Protein AF-A0A2E8HLT8-F1 (afdb_monomer)

Structure (mmCIF, N/CA/C/O backbone):
data_AF-A0A2E8HLT8-F1
#
_entry.id   AF-A0A2E8HLT8-F1
#
loop_
_atom_site.group_PDB
_atom_site.id
_atom_site.type_symbol
_atom_site.label_atom_id
_atom_site.label_alt_id
_atom_site.label_comp_id
_atom_site.label_asym_id
_atom_site.label_entity_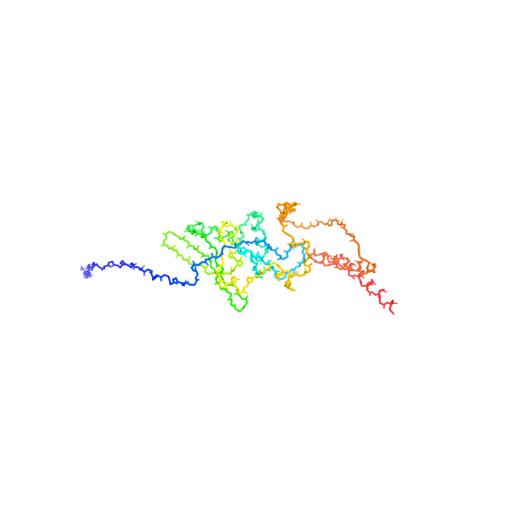id
_atom_site.label_seq_id
_atom_site.pdbx_PDB_ins_code
_atom_site.Cartn_x
_atom_site.Cartn_y
_atom_site.Cartn_z
_atom_site.occupancy
_atom_site.B_iso_or_equiv
_atom_site.auth_seq_id
_atom_site.auth_comp_id
_atom_site.auth_asym_id
_atom_site.auth_atom_id
_atom_site.pdbx_PDB_model_num
ATOM 1 N N . MET A 1 1 ? -67.965 40.959 24.671 1.00 41.41 1 MET A N 1
ATOM 2 C CA . MET A 1 1 ? -68.185 40.122 23.469 1.00 41.41 1 MET A CA 1
ATOM 3 C C . MET A 1 1 ? -67.048 39.118 23.388 1.00 41.41 1 MET A C 1
ATOM 5 O O . MET A 1 1 ? -65.906 39.533 23.521 1.00 41.41 1 MET A O 1
ATOM 9 N N . PHE A 1 2 ? -67.348 37.825 23.256 1.00 33.03 2 PHE A N 1
ATOM 10 C CA . PHE A 1 2 ? -66.341 36.757 23.228 1.00 33.03 2 PHE A CA 1
ATOM 11 C C . PHE A 1 2 ? -65.942 36.425 21.782 1.00 33.03 2 PHE A C 1
ATOM 13 O O . PHE A 1 2 ? -66.812 36.165 20.954 1.00 33.03 2 PHE A O 1
ATOM 20 N N . GLY A 1 3 ? -64.636 36.412 21.494 1.00 36.91 3 GLY A N 1
ATOM 21 C CA . GLY A 1 3 ? -64.073 35.913 20.235 1.00 36.91 3 GLY A CA 1
ATOM 22 C C . GLY A 1 3 ? -63.802 34.409 20.322 1.00 36.91 3 GLY A C 1
ATOM 23 O O . GLY A 1 3 ? -63.122 33.952 21.239 1.00 36.91 3 GLY A O 1
ATOM 24 N N . ASN A 1 4 ? -64.373 33.638 19.400 1.00 36.94 4 ASN A N 1
ATOM 25 C CA . ASN A 1 4 ? -64.514 32.187 19.520 1.00 36.94 4 ASN A CA 1
ATOM 26 C C . ASN A 1 4 ? -63.249 31.421 19.065 1.00 36.94 4 ASN A C 1
ATOM 28 O O . ASN A 1 4 ? -62.773 31.638 17.952 1.00 36.94 4 ASN A O 1
ATOM 32 N N . LYS A 1 5 ? -62.739 30.480 19.877 1.00 46.81 5 LYS A N 1
ATOM 33 C CA . LYS A 1 5 ? -61.743 29.471 19.453 1.00 46.81 5 LYS A CA 1
ATOM 34 C C . LYS A 1 5 ? -62.454 28.143 19.152 1.00 46.81 5 LYS A C 1
ATOM 36 O O . LYS A 1 5 ? -63.081 27.607 20.065 1.00 46.81 5 LYS A O 1
ATOM 41 N N . PRO A 1 6 ? -62.305 27.540 17.961 1.00 47.41 6 PRO A N 1
ATOM 42 C CA . PRO A 1 6 ? -62.675 26.146 17.747 1.00 47.41 6 PRO A CA 1
ATOM 43 C C . PRO A 1 6 ? -61.539 25.198 18.174 1.00 47.41 6 PRO A C 1
ATOM 45 O O . PRO A 1 6 ? -60.360 25.471 17.960 1.00 47.41 6 PRO A O 1
ATOM 48 N N . ALA A 1 7 ? -61.910 24.068 18.775 1.00 43.25 7 ALA A N 1
ATOM 49 C CA . ALA A 1 7 ? -61.006 22.993 19.192 1.00 43.25 7 ALA A CA 1
ATOM 50 C C . ALA A 1 7 ? -61.034 21.798 18.215 1.00 43.25 7 ALA A C 1
ATOM 52 O O . ALA A 1 7 ? -61.894 21.760 17.333 1.00 43.25 7 ALA A O 1
ATOM 53 N N . ARG A 1 8 ? -60.170 20.795 18.487 1.00 36.22 8 ARG A N 1
ATOM 54 C CA . ARG A 1 8 ? -59.993 19.432 17.898 1.00 36.22 8 ARG A CA 1
ATOM 55 C C . ARG A 1 8 ? -58.600 19.280 17.257 1.00 36.22 8 ARG A C 1
ATOM 57 O O . ARG A 1 8 ? -58.136 20.208 16.618 1.00 36.22 8 ARG A O 1
ATOM 64 N N . LYS A 1 9 ? -57.896 18.147 17.371 1.00 36.03 9 LYS A N 1
ATOM 65 C CA . LYS A 1 9 ? -58.169 16.848 18.033 1.00 36.03 9 LYS A CA 1
ATOM 66 C C . LYS A 1 9 ? -56.820 16.211 18.408 1.00 36.03 9 LYS A C 1
ATOM 68 O O . LYS A 1 9 ? -55.852 16.393 17.680 1.00 36.03 9 LYS A O 1
ATOM 73 N N . THR A 1 10 ? -56.768 15.422 19.478 1.00 40.16 10 THR A N 1
ATOM 74 C CA . THR A 1 10 ? -55.647 14.503 19.727 1.00 40.16 10 THR A CA 1
ATOM 75 C C . THR A 1 10 ? -55.678 13.339 18.734 1.00 40.16 10 THR A C 1
ATOM 77 O O . THR A 1 10 ? -56.746 12.806 18.431 1.00 40.16 10 THR A O 1
ATOM 80 N N . ALA A 1 11 ? -54.503 12.923 18.260 1.00 36.06 11 ALA A N 1
ATOM 81 C CA . ALA A 1 11 ? -54.295 11.667 17.550 1.00 36.06 11 ALA A CA 1
ATOM 82 C C . ALA A 1 11 ? -52.973 11.045 18.024 1.00 36.06 11 ALA A C 1
ATOM 84 O O . ALA A 1 11 ? -51.942 11.711 18.062 1.00 36.06 11 ALA A O 1
ATOM 85 N N . VAL A 1 12 ? -53.045 9.780 18.427 1.00 37.50 12 VAL A N 1
ATOM 86 C CA . VAL A 1 12 ? -51.913 8.912 18.784 1.00 37.50 12 VAL A CA 1
ATOM 87 C C . VAL A 1 12 ? -51.696 7.934 17.621 1.00 37.50 12 VAL A C 1
ATOM 89 O O . VAL A 1 12 ? -52.612 7.738 16.822 1.00 37.50 12 VAL A O 1
ATOM 92 N N . CYS A 1 13 ? -50.539 7.263 17.603 1.00 27.50 13 CYS A N 1
ATOM 93 C CA . CYS A 1 13 ? -50.098 6.228 16.655 1.00 27.50 13 CYS A CA 1
ATOM 94 C C . CYS A 1 13 ? -49.338 6.791 15.430 1.00 27.50 13 CYS A C 1
ATOM 96 O O . CYS A 1 13 ? -49.729 7.810 14.875 1.00 27.50 13 CYS A O 1
ATOM 98 N N . GLY A 1 14 ? -48.233 6.190 14.977 1.00 28.42 14 GLY A N 1
ATOM 99 C CA . GLY A 1 14 ? -47.588 4.955 15.442 1.00 28.42 14 GLY A CA 1
ATOM 100 C C . GLY A 1 14 ? -46.088 4.939 15.152 1.00 28.42 14 GLY A C 1
ATOM 101 O O . GLY A 1 14 ? -45.592 5.727 14.350 1.00 28.42 14 GLY A O 1
ATOM 102 N N . GLY A 1 15 ? -45.357 4.060 15.838 1.00 33.50 15 GLY A N 1
ATOM 103 C CA . GLY A 1 15 ? -43.913 3.941 15.659 1.00 33.50 15 GLY A CA 1
ATOM 104 C C . GLY A 1 15 ? -43.549 3.314 14.314 1.00 33.50 15 GLY A C 1
ATOM 105 O O . GLY A 1 15 ? -44.122 2.296 13.931 1.00 33.50 15 GLY A O 1
ATOM 106 N N . LEU A 1 16 ? -42.542 3.877 13.646 1.00 35.66 16 LEU A N 1
ATOM 107 C CA . LEU A 1 16 ? -41.828 3.205 12.565 1.00 35.66 16 LEU A CA 1
ATOM 108 C C . LEU A 1 16 ? -40.503 2.666 13.110 1.00 35.66 16 LEU A C 1
ATOM 110 O O . LEU A 1 16 ? -39.449 3.292 13.016 1.00 35.66 16 LEU A O 1
ATOM 114 N N . THR A 1 17 ? -40.562 1.469 13.691 1.00 38.41 17 THR A N 1
ATOM 115 C CA . THR A 1 17 ? -39.381 0.632 13.916 1.00 38.41 17 THR A CA 1
ATOM 116 C C . THR A 1 17 ? -38.873 0.125 12.570 1.00 38.41 17 THR A C 1
ATOM 118 O O . THR A 1 17 ? -39.087 -1.027 12.189 1.00 38.41 17 THR A O 1
ATOM 121 N N . ALA A 1 18 ? -38.171 0.993 11.841 1.00 38.66 18 ALA A N 1
ATOM 122 C CA . ALA A 1 18 ? -37.413 0.618 10.660 1.00 38.66 18 ALA A CA 1
ATOM 123 C C . ALA A 1 18 ? -36.200 -0.231 11.077 1.00 38.66 18 ALA A C 1
ATOM 125 O O . ALA A 1 18 ? -35.057 0.216 11.054 1.00 38.66 18 ALA A O 1
ATOM 126 N N . LYS A 1 19 ? -36.453 -1.497 11.440 1.00 38.50 19 LYS A N 1
ATOM 127 C CA . LYS A 1 19 ? -35.448 -2.558 11.357 1.00 38.50 19 LYS A CA 1
ATOM 128 C C . LYS A 1 19 ? -35.111 -2.738 9.881 1.00 38.50 19 LYS A C 1
ATOM 130 O O . LYS A 1 19 ? -35.643 -3.631 9.222 1.00 38.50 19 LYS A O 1
ATOM 135 N N . GLY A 1 20 ? -34.231 -1.875 9.377 1.00 31.19 20 GLY A N 1
ATOM 136 C CA . GLY A 1 20 ? -33.495 -2.104 8.148 1.00 31.19 20 GLY A CA 1
ATOM 137 C C . GLY A 1 20 ? -32.684 -3.374 8.338 1.00 31.19 20 GLY A C 1
ATOM 138 O O . GLY A 1 20 ? -31.574 -3.344 8.854 1.00 31.19 20 GLY A O 1
ATOM 139 N N . ARG A 1 21 ? -33.272 -4.520 7.991 1.00 35.62 21 ARG A N 1
ATOM 140 C CA . ARG A 1 21 ? -32.534 -5.771 7.869 1.00 35.62 21 ARG A CA 1
ATOM 141 C C . ARG A 1 21 ? -31.613 -5.566 6.674 1.00 35.62 21 ARG A C 1
ATOM 143 O O . ARG A 1 21 ? -32.089 -5.687 5.546 1.00 35.62 21 ARG A O 1
ATOM 150 N N . LEU A 1 22 ? -30.350 -5.202 6.929 1.00 42.50 22 LEU A N 1
ATOM 151 C CA . LEU A 1 22 ? -29.341 -5.088 5.879 1.00 42.50 22 LEU A CA 1
ATOM 152 C C . LEU A 1 22 ? -29.418 -6.352 5.020 1.00 42.50 22 LEU A C 1
ATOM 154 O O . LEU A 1 22 ? -29.466 -7.474 5.540 1.00 42.50 22 LEU A O 1
ATOM 158 N N . ALA A 1 23 ? -29.496 -6.161 3.704 1.00 35.28 23 ALA A N 1
ATOM 159 C CA . ALA A 1 23 ? -29.401 -7.278 2.784 1.00 35.28 23 ALA A CA 1
ATOM 160 C C . ALA A 1 23 ? -28.049 -7.966 3.032 1.00 35.28 23 ALA A C 1
ATOM 162 O O . ALA A 1 23 ? -27.047 -7.264 3.185 1.00 35.28 23 ALA A O 1
ATOM 163 N N . PRO A 1 24 ? -27.989 -9.308 3.102 1.00 35.38 24 PRO A N 1
ATOM 164 C CA . PRO A 1 24 ? -26.721 -9.986 3.306 1.00 35.38 24 PRO A CA 1
ATOM 165 C C . PRO A 1 24 ? -25.786 -9.607 2.160 1.00 35.38 24 PRO A C 1
ATOM 167 O O . PRO A 1 24 ? -26.110 -9.851 0.993 1.00 35.38 24 PRO A O 1
ATOM 170 N N . VAL A 1 25 ? -24.644 -9.001 2.499 1.00 46.91 25 VAL A N 1
ATOM 171 C CA . VAL A 1 25 ? -23.593 -8.679 1.532 1.00 46.91 25 VAL A CA 1
ATOM 172 C C . VAL A 1 25 ? -23.287 -9.960 0.765 1.00 46.91 25 VAL A C 1
ATOM 174 O O . VAL A 1 25 ? -22.969 -10.992 1.365 1.00 46.91 25 VAL A O 1
ATOM 177 N N . LYS A 1 26 ? -23.467 -9.925 -0.561 1.00 33.44 26 LYS A N 1
ATOM 178 C CA . LYS A 1 26 ? -23.263 -11.098 -1.413 1.00 33.44 26 LYS A CA 1
ATOM 179 C C . LYS A 1 26 ? -21.793 -11.491 -1.341 1.00 33.44 26 LYS A C 1
ATOM 181 O O . LYS A 1 26 ? -20.972 -10.925 -2.054 1.00 33.44 26 LYS A O 1
ATOM 186 N N . LYS A 1 27 ? -21.477 -12.487 -0.509 1.00 40.00 27 LYS A N 1
ATOM 187 C CA . LYS A 1 27 ? -20.173 -13.150 -0.522 1.00 40.00 27 LYS A CA 1
ATOM 188 C C . LYS A 1 27 ? -19.929 -13.686 -1.931 1.00 40.00 27 LYS A C 1
ATOM 190 O O . LYS A 1 27 ? -20.572 -14.651 -2.348 1.00 40.00 27 LYS A O 1
ATOM 195 N N . SER A 1 28 ? -19.018 -13.048 -2.661 1.00 41.06 28 SER A N 1
ATOM 196 C CA . SER A 1 28 ? -18.431 -13.654 -3.849 1.00 41.06 28 SER A CA 1
ATOM 197 C C . SER A 1 28 ? -17.666 -14.889 -3.385 1.00 41.06 28 SER A C 1
ATOM 199 O O . SER A 1 28 ? -16.704 -14.766 -2.632 1.00 41.06 28 SER A O 1
ATOM 201 N N . LYS A 1 29 ? -18.096 -16.079 -3.819 1.00 45.25 29 LYS A N 1
ATOM 202 C CA . LYS A 1 29 ? -17.439 -17.355 -3.478 1.00 45.25 29 LYS A CA 1
ATOM 203 C C . LYS A 1 29 ? -16.004 -17.486 -4.011 1.00 45.25 29 LYS A C 1
ATOM 205 O O . LYS A 1 29 ? -15.341 -18.469 -3.718 1.00 45.25 29 LYS A O 1
ATOM 210 N N . LYS A 1 30 ? -15.537 -16.531 -4.818 1.00 49.03 30 LYS A N 1
ATOM 211 C CA . LYS A 1 30 ? -14.186 -16.539 -5.386 1.00 49.03 30 LYS A CA 1
ATOM 212 C C . LYS A 1 30 ? -13.095 -16.323 -4.332 1.00 49.03 30 LYS A C 1
ATOM 214 O O . LYS A 1 30 ? -12.083 -17.008 -4.346 1.00 49.03 30 LYS A O 1
ATOM 219 N N . ASN A 1 31 ? -13.350 -15.473 -3.338 1.00 54.44 31 ASN A N 1
ATOM 220 C CA . ASN A 1 31 ? -12.335 -15.044 -2.370 1.00 54.44 31 ASN A CA 1
ATOM 221 C C . ASN A 1 31 ? -12.288 -15.949 -1.116 1.00 54.44 31 ASN A C 1
ATOM 223 O O . ASN A 1 31 ? -12.043 -15.461 -0.015 1.00 54.44 31 ASN A O 1
ATOM 227 N N . GLU A 1 32 ? -12.585 -17.250 -1.238 1.00 64.19 32 GLU A N 1
ATOM 228 C CA . GLU A 1 32 ? -12.629 -18.172 -0.083 1.00 64.19 32 GLU A CA 1
ATOM 229 C C . GLU A 1 32 ? -11.232 -18.515 0.480 1.00 64.19 32 GLU A C 1
ATOM 231 O O . GLU A 1 32 ? -11.141 -18.975 1.615 1.00 64.19 32 GLU A O 1
ATOM 236 N N . HIS A 1 33 ? -10.155 -18.232 -0.264 1.00 84.81 33 HIS A N 1
ATOM 237 C CA . HIS A 1 33 ? -8.762 -18.418 0.162 1.00 84.81 33 HIS A CA 1
ATOM 238 C C . HIS A 1 33 ? -7.946 -17.172 -0.198 1.00 84.81 33 HIS A C 1
ATOM 240 O O . HIS A 1 33 ? -7.462 -17.053 -1.315 1.00 84.81 33 HIS A O 1
ATOM 246 N N . LEU A 1 34 ? -7.833 -16.211 0.717 1.00 94.31 34 LEU A N 1
ATOM 247 C CA . LEU A 1 34 ? -6.977 -15.040 0.520 1.00 94.31 34 LEU A CA 1
ATOM 248 C C . LEU A 1 34 ? -5.517 -15.390 0.840 1.00 94.31 34 LEU A C 1
ATOM 250 O O . LEU A 1 34 ? -5.249 -16.003 1.871 1.00 94.31 34 LEU A O 1
ATOM 254 N N . ILE A 1 35 ? -4.591 -14.987 -0.030 1.00 95.88 35 ILE A N 1
ATOM 255 C CA . ILE A 1 35 ? -3.151 -15.232 0.116 1.00 95.88 35 ILE A CA 1
ATOM 256 C C . ILE A 1 35 ? -2.548 -14.069 0.915 1.00 95.88 35 ILE A C 1
ATOM 258 O O . ILE A 1 35 ? -2.715 -12.922 0.487 1.00 95.88 35 ILE A O 1
ATOM 262 N N . PRO A 1 36 ? -1.875 -14.304 2.056 1.00 96.69 36 PRO A N 1
ATOM 263 C CA . PRO A 1 36 ? -1.154 -13.252 2.764 1.00 96.69 36 PRO A CA 1
ATOM 264 C C . PRO A 1 36 ? -0.006 -12.722 1.901 1.00 96.69 36 PRO A C 1
ATOM 266 O O . PRO A 1 36 ? 0.734 -13.499 1.293 1.00 96.69 36 PRO A O 1
ATOM 269 N N . VAL A 1 37 ? 0.146 -11.399 1.846 1.00 97.12 37 VAL A N 1
ATOM 270 C CA . VAL A 1 37 ? 1.249 -10.745 1.133 1.00 97.12 37 VAL A CA 1
ATOM 271 C C . VAL A 1 37 ? 1.890 -9.666 2.001 1.00 97.12 37 VAL A C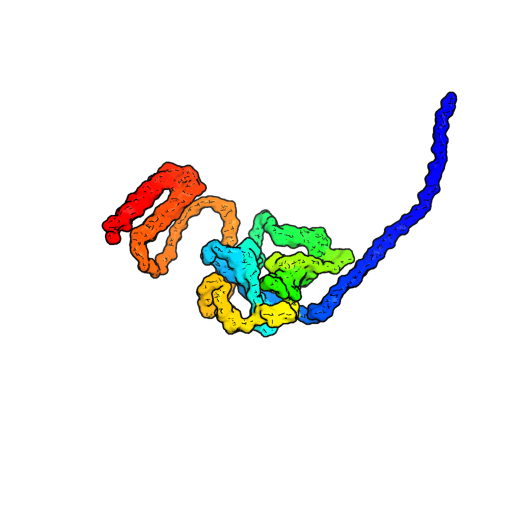 1
ATOM 273 O O . VAL A 1 37 ? 1.245 -9.054 2.850 1.00 97.12 37 VAL A O 1
ATOM 276 N N . GLN A 1 38 ? 3.172 -9.406 1.770 1.00 96.75 38 GLN A N 1
ATOM 277 C CA . GLN A 1 38 ? 3.948 -8.391 2.484 1.00 96.75 38 GLN A CA 1
ATOM 278 C C . GLN A 1 38 ? 4.666 -7.454 1.512 1.00 96.75 38 GLN A C 1
ATOM 280 O O . GLN A 1 38 ? 5.084 -7.871 0.432 1.00 96.75 38 GLN A O 1
ATOM 285 N N . ILE A 1 39 ? 4.855 -6.193 1.914 1.00 96.19 39 ILE A N 1
ATOM 286 C CA . ILE A 1 39 ? 5.637 -5.206 1.156 1.00 96.19 39 ILE A CA 1
ATOM 287 C C . ILE A 1 39 ? 7.122 -5.554 1.294 1.00 96.19 39 ILE A C 1
ATOM 289 O O . ILE A 1 39 ? 7.795 -5.113 2.233 1.00 96.19 39 ILE A O 1
ATOM 293 N N . TRP A 1 40 ? 7.620 -6.355 0.352 1.00 94.31 40 TRP A N 1
ATOM 294 C CA . TRP A 1 40 ? 9.004 -6.812 0.304 1.00 94.31 40 TRP A CA 1
ATOM 295 C C . TRP A 1 40 ? 9.935 -5.625 0.065 1.00 94.31 40 TRP A C 1
ATOM 297 O O . TRP A 1 40 ? 10.746 -5.289 0.932 1.00 94.31 40 TRP A O 1
ATOM 307 N N . ARG A 1 41 ? 9.744 -4.915 -1.053 1.00 89.69 41 ARG A N 1
ATOM 308 C CA . ARG A 1 41 ? 10.528 -3.729 -1.426 1.00 89.69 41 ARG A CA 1
ATOM 309 C C . ARG A 1 41 ? 9.688 -2.638 -2.066 1.00 89.69 41 ARG A C 1
ATOM 311 O O . ARG A 1 41 ? 8.547 -2.860 -2.457 1.00 89.69 41 ARG A O 1
ATOM 318 N N . ILE A 1 42 ? 10.274 -1.451 -2.105 1.00 89.44 42 ILE A N 1
ATOM 319 C CA . ILE A 1 42 ? 9.744 -0.249 -2.733 1.00 89.44 42 ILE A CA 1
ATOM 320 C C . ILE A 1 42 ? 10.925 0.351 -3.499 1.00 89.44 42 ILE A C 1
ATOM 322 O O . ILE A 1 42 ? 11.975 0.570 -2.899 1.00 89.44 42 ILE A O 1
ATOM 326 N N . TYR A 1 43 ? 10.751 0.559 -4.797 1.00 84.00 43 TYR A N 1
ATOM 327 C CA . TYR A 1 43 ? 11.688 1.228 -5.697 1.00 84.00 43 TYR A CA 1
ATOM 328 C C . TYR A 1 43 ? 11.004 2.481 -6.277 1.00 84.00 43 TYR A C 1
ATOM 330 O O . TYR A 1 43 ? 9.775 2.494 -6.316 1.00 84.00 43 TYR A O 1
ATOM 338 N N . PRO A 1 44 ? 11.725 3.509 -6.749 1.00 68.81 44 PRO A N 1
ATOM 339 C CA . PRO A 1 44 ? 13.164 3.697 -6.595 1.00 68.81 44 PRO A CA 1
ATOM 340 C C . PRO A 1 44 ? 13.563 3.893 -5.128 1.00 68.81 44 PRO A C 1
ATOM 342 O O . PRO A 1 44 ? 12.725 4.160 -4.262 1.00 68.81 44 PRO A O 1
ATOM 345 N N . TYR A 1 45 ? 14.863 3.819 -4.860 1.00 57.31 45 TYR A N 1
ATOM 346 C CA . TYR A 1 45 ? 15.412 4.494 -3.689 1.00 57.31 45 TYR A CA 1
ATOM 347 C C . TYR A 1 45 ? 15.217 6.013 -3.872 1.00 57.31 45 TYR A C 1
ATOM 349 O O . TYR A 1 45 ? 15.419 6.511 -4.982 1.00 57.31 45 TYR A O 1
ATOM 357 N N . PRO A 1 46 ? 14.820 6.770 -2.830 1.00 53.81 46 PRO A N 1
ATOM 358 C CA . PRO A 1 46 ? 14.403 8.179 -2.942 1.00 53.81 46 PRO A CA 1
ATOM 359 C C . PRO A 1 46 ? 15.527 9.172 -3.315 1.00 53.81 46 PRO A C 1
ATOM 361 O O . PRO A 1 46 ? 15.341 10.381 -3.213 1.00 53.81 46 PRO A O 1
ATOM 364 N N . GLU A 1 47 ? 16.682 8.665 -3.737 1.00 50.94 47 GLU A N 1
ATOM 365 C CA . GLU A 1 47 ? 17.920 9.392 -4.023 1.00 50.94 47 GLU A CA 1
ATOM 366 C C . GLU A 1 47 ? 18.132 9.620 -5.538 1.00 50.94 47 GLU A C 1
ATOM 368 O O . GLU A 1 47 ? 18.972 10.426 -5.929 1.00 50.94 47 GLU A O 1
ATOM 373 N N . VAL A 1 48 ? 17.355 8.956 -6.412 1.00 45.94 48 VAL A N 1
ATOM 374 C CA . VAL A 1 48 ? 17.604 8.914 -7.869 1.00 45.94 48 VAL A CA 1
ATOM 375 C C . VAL A 1 48 ? 16.602 9.754 -8.678 1.00 45.94 48 VAL A C 1
ATOM 377 O O . VAL A 1 48 ? 15.713 9.205 -9.334 1.00 45.94 48 VAL A O 1
ATOM 380 N N . ALA A 1 49 ? 16.818 11.078 -8.690 1.00 51.19 49 ALA A N 1
ATOM 381 C CA . ALA A 1 49 ? 16.150 12.066 -9.563 1.00 51.19 49 ALA A CA 1
ATOM 382 C C . ALA A 1 49 ? 14.601 12.164 -9.388 1.00 51.19 49 ALA A C 1
ATOM 384 O O . ALA A 1 49 ? 14.007 11.373 -8.653 1.00 51.19 49 ALA A O 1
ATOM 385 N N . PRO A 1 50 ? 13.891 13.149 -9.990 1.00 51.22 50 PRO A N 1
ATOM 386 C CA . PRO A 1 50 ? 12.432 13.216 -9.866 1.00 51.22 50 PRO A CA 1
ATOM 387 C C . PRO A 1 50 ? 11.769 12.136 -10.734 1.00 51.22 50 PRO A C 1
ATOM 389 O O . PRO A 1 50 ? 11.539 12.334 -11.926 1.00 51.22 50 PRO A O 1
ATOM 392 N N . GLN A 1 51 ? 11.467 10.984 -10.134 1.00 61.78 51 GLN A N 1
ATOM 393 C CA . GLN A 1 51 ? 10.763 9.892 -10.811 1.00 61.78 51 GLN A CA 1
ATOM 394 C C . GLN A 1 51 ? 9.249 10.119 -10.837 1.00 61.78 51 GLN A C 1
ATOM 396 O O . GLN A 1 51 ? 8.668 10.628 -9.883 1.00 61.78 51 GLN A O 1
ATOM 401 N N . GLU A 1 52 ? 8.590 9.699 -11.918 1.00 68.81 52 GLU A N 1
ATOM 402 C CA . GLU A 1 52 ? 7.134 9.842 -12.058 1.00 68.81 52 GLU A CA 1
ATOM 403 C C . GLU A 1 52 ? 6.358 8.861 -11.155 1.00 68.81 52 GLU A C 1
ATOM 405 O O . GLU A 1 52 ? 5.290 9.197 -10.637 1.00 68.81 52 GLU A O 1
ATOM 410 N N . ASN A 1 53 ? 6.903 7.658 -10.939 1.00 81.56 53 ASN A N 1
ATOM 411 C CA . ASN A 1 53 ? 6.252 6.553 -10.232 1.00 81.56 53 ASN A CA 1
ATOM 412 C C . ASN A 1 53 ? 7.243 5.770 -9.353 1.00 81.56 53 ASN A C 1
ATOM 414 O O . ASN A 1 53 ? 8.440 5.732 -9.626 1.00 81.56 53 ASN A O 1
ATOM 418 N N . PHE A 1 54 ? 6.714 5.089 -8.338 1.00 87.56 54 PHE A N 1
ATOM 419 C CA . PHE A 1 54 ? 7.386 4.046 -7.566 1.00 87.56 54 PHE A CA 1
ATOM 420 C C . PHE A 1 54 ? 6.870 2.664 -7.981 1.00 87.56 54 PHE A C 1
ATOM 422 O O . PHE A 1 54 ? 5.693 2.496 -8.294 1.00 87.56 54 PHE A O 1
ATOM 429 N N . LEU A 1 55 ? 7.721 1.647 -7.884 1.00 90.56 55 LEU A N 1
ATOM 430 C CA . LEU A 1 55 ? 7.356 0.240 -7.965 1.00 90.56 55 LEU A CA 1
ATOM 431 C C . LEU A 1 55 ? 7.367 -0.400 -6.572 1.00 90.56 55 LEU A C 1
ATOM 433 O O . LEU A 1 55 ? 8.420 -0.585 -5.959 1.00 90.56 55 LEU A O 1
ATOM 437 N N . VAL A 1 56 ? 6.197 -0.800 -6.084 1.00 93.69 56 VAL A N 1
ATOM 438 C CA . VAL A 1 56 ? 6.066 -1.602 -4.864 1.00 93.69 56 VAL A CA 1
ATOM 439 C C . VAL A 1 56 ? 6.075 -3.079 -5.223 1.00 93.69 56 VAL A C 1
ATOM 441 O O . VAL A 1 56 ? 5.357 -3.521 -6.115 1.00 93.69 56 VAL A O 1
ATOM 444 N N . VAL A 1 57 ? 6.870 -3.859 -4.499 1.00 94.81 57 VAL A N 1
ATOM 445 C CA . VAL A 1 57 ? 6.992 -5.302 -4.687 1.00 94.81 57 VAL A CA 1
ATOM 446 C C . VAL A 1 57 ? 6.314 -6.010 -3.528 1.00 94.81 57 VAL A C 1
ATOM 448 O O . VAL A 1 57 ? 6.790 -5.965 -2.389 1.00 94.81 57 VAL A O 1
ATOM 451 N N . LEU A 1 58 ? 5.205 -6.683 -3.819 1.00 96.44 58 LEU A N 1
ATOM 452 C CA . LEU A 1 58 ? 4.503 -7.526 -2.860 1.00 96.44 58 LEU A CA 1
ATOM 453 C C . LEU A 1 58 ? 5.003 -8.965 -2.981 1.00 96.44 58 LEU A C 1
ATOM 455 O O . LEU A 1 58 ? 5.034 -9.507 -4.079 1.00 96.44 58 LEU A O 1
ATOM 459 N N . LYS A 1 59 ? 5.374 -9.590 -1.862 1.00 95.88 59 LYS A N 1
ATOM 460 C CA . LYS A 1 59 ? 5.745 -11.011 -1.801 1.00 95.88 59 LYS A CA 1
ATOM 461 C C . LYS A 1 59 ? 4.629 -11.816 -1.138 1.00 95.88 59 LYS A C 1
ATOM 463 O O . LYS A 1 59 ? 4.216 -11.456 -0.035 1.00 95.88 59 LYS A O 1
ATOM 468 N N . GLY A 1 60 ? 4.180 -12.892 -1.780 1.00 94.19 60 GLY A N 1
ATOM 469 C CA . GLY A 1 60 ? 3.261 -13.882 -1.213 1.00 94.19 60 GLY A CA 1
ATOM 470 C C . GLY A 1 60 ? 3.959 -14.978 -0.404 1.00 94.19 60 GLY A C 1
ATOM 471 O O . GLY A 1 60 ? 5.170 -15.181 -0.507 1.00 94.19 60 GLY A O 1
ATOM 472 N N . GLU A 1 61 ? 3.182 -15.708 0.400 1.00 89.25 61 GLU A N 1
ATOM 473 C CA . GLU A 1 61 ? 3.650 -16.921 1.099 1.00 89.25 61 GLU A CA 1
ATOM 474 C C . G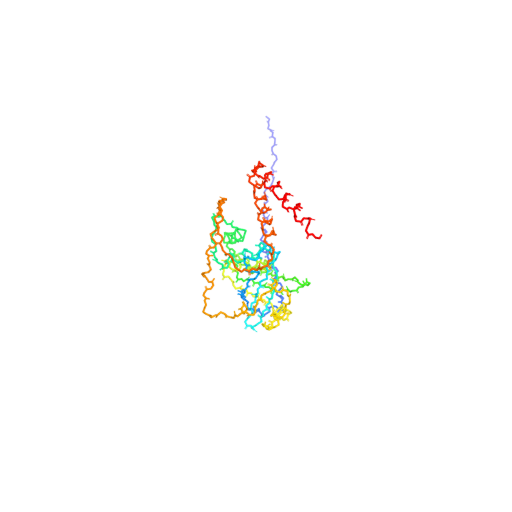LU A 1 61 ? 4.017 -18.072 0.143 1.00 89.25 61 GLU A C 1
ATOM 476 O O . GLU A 1 61 ? 4.731 -18.991 0.535 1.00 89.25 61 GLU A O 1
ATOM 481 N N . ASP A 1 62 ? 3.570 -18.018 -1.114 1.00 83.75 62 ASP A N 1
ATOM 482 C CA . ASP A 1 62 ? 3.906 -18.961 -2.186 1.00 83.75 62 ASP A CA 1
ATOM 483 C C . ASP A 1 62 ? 5.224 -18.624 -2.913 1.00 83.75 62 ASP A C 1
ATOM 485 O O . ASP A 1 62 ? 5.478 -19.146 -3.994 1.00 83.75 62 ASP A O 1
ATOM 489 N N . GLU A 1 63 ? 6.063 -17.762 -2.320 1.00 87.25 63 GLU A N 1
ATOM 490 C CA . GLU A 1 63 ? 7.333 -17.251 -2.872 1.00 87.25 63 GLU A CA 1
ATOM 491 C C . GLU A 1 63 ? 7.200 -16.487 -4.205 1.00 87.25 63 GLU A C 1
ATOM 493 O O . GLU A 1 63 ? 8.204 -16.182 -4.849 1.00 87.25 63 GLU A O 1
ATOM 498 N N . LYS A 1 64 ? 5.978 -16.095 -4.586 1.00 92.94 64 LYS A N 1
ATOM 499 C CA . LYS A 1 64 ? 5.731 -15.234 -5.745 1.00 92.94 64 LYS A CA 1
ATOM 500 C C . LYS A 1 64 ? 5.818 -13.756 -5.410 1.00 92.94 64 LYS A C 1
ATOM 502 O O . LYS A 1 64 ? 5.517 -13.318 -4.297 1.00 92.94 64 LYS A O 1
ATOM 507 N N . PHE A 1 65 ? 6.168 -12.981 -6.429 1.00 95.31 65 PHE A N 1
ATOM 508 C CA . PHE A 1 65 ? 6.315 -11.537 -6.376 1.00 95.31 65 PHE A CA 1
ATOM 509 C C . PHE A 1 65 ? 5.315 -10.873 -7.320 1.00 95.31 65 PHE A C 1
ATOM 511 O O . PHE A 1 65 ? 5.165 -11.288 -8.468 1.00 95.31 65 PHE A O 1
ATOM 518 N N . VAL A 1 66 ? 4.633 -9.837 -6.837 1.00 95.44 66 VAL A N 1
ATOM 519 C CA . VAL A 1 66 ? 3.683 -9.033 -7.610 1.00 95.44 66 VAL A CA 1
ATOM 520 C C . VAL A 1 66 ? 4.185 -7.587 -7.655 1.00 95.44 66 VAL A C 1
ATOM 522 O O . VAL A 1 66 ? 4.207 -6.925 -6.609 1.00 95.44 66 VAL A O 1
ATOM 525 N N . PRO A 1 67 ? 4.610 -7.092 -8.831 1.00 93.50 67 PRO A N 1
ATOM 526 C CA . PRO A 1 67 ? 4.935 -5.686 -9.032 1.00 93.50 67 PRO A CA 1
ATOM 527 C C . PRO A 1 67 ? 3.657 -4.833 -9.072 1.00 93.50 67 PRO A C 1
ATOM 529 O O . PRO A 1 67 ? 2.701 -5.160 -9.772 1.00 93.50 67 PRO A O 1
ATOM 532 N N . VAL A 1 68 ? 3.646 -3.721 -8.336 1.00 93.69 68 VAL A N 1
ATOM 533 C CA . VAL A 1 68 ? 2.551 -2.741 -8.301 1.00 93.69 68 VAL A CA 1
ATOM 534 C C . VAL A 1 68 ? 3.141 -1.343 -8.470 1.00 93.69 68 VAL A C 1
ATOM 536 O O . VAL A 1 68 ? 3.780 -0.823 -7.556 1.00 93.69 68 VAL A O 1
ATOM 539 N N . SER A 1 69 ? 2.928 -0.724 -9.633 1.00 92.06 69 SER A N 1
ATOM 540 C CA . SER A 1 69 ? 3.320 0.671 -9.864 1.00 92.06 69 SER A CA 1
ATOM 541 C C . SER A 1 69 ? 2.346 1.630 -9.167 1.00 92.06 69 SER A C 1
ATOM 543 O O . SER A 1 69 ? 1.130 1.426 -9.210 1.00 92.06 69 SER A O 1
ATOM 545 N N . ILE A 1 70 ? 2.872 2.656 -8.498 1.00 93.38 70 ILE A N 1
ATOM 546 C CA . ILE A 1 70 ? 2.120 3.698 -7.786 1.00 93.38 70 ILE A CA 1
ATOM 547 C C . ILE A 1 70 ? 2.744 5.074 -8.055 1.00 93.38 70 ILE A C 1
ATOM 549 O O . ILE A 1 70 ? 3.935 5.170 -8.332 1.00 93.38 70 ILE A O 1
ATOM 553 N N . GLY A 1 71 ? 1.962 6.150 -7.954 1.00 90.94 71 GLY A N 1
ATOM 554 C CA . GLY A 1 71 ? 2.457 7.508 -8.201 1.00 90.94 71 GLY A CA 1
ATOM 555 C C . GLY A 1 71 ? 3.538 7.959 -7.212 1.00 90.94 71 GLY A C 1
ATOM 556 O O . GLY A 1 71 ? 3.621 7.457 -6.086 1.00 90.94 71 GLY A O 1
ATOM 557 N N . PHE A 1 72 ? 4.350 8.940 -7.624 1.00 89.94 72 PHE A N 1
ATOM 558 C CA . PHE A 1 72 ? 5.385 9.547 -6.777 1.00 89.94 72 PHE A CA 1
ATOM 559 C C . PHE A 1 72 ? 4.900 9.945 -5.362 1.00 89.94 72 PHE A C 1
ATOM 561 O O . PHE A 1 72 ? 5.538 9.525 -4.392 1.00 89.94 72 PHE A O 1
ATOM 568 N N . PRO A 1 73 ? 3.775 10.676 -5.183 1.00 91.94 73 PRO A N 1
ATOM 569 C CA . PRO A 1 73 ? 3.338 11.110 -3.854 1.00 91.94 73 PRO A CA 1
ATOM 570 C C . PRO A 1 73 ? 2.973 9.940 -2.934 1.00 91.94 73 PRO A C 1
ATOM 572 O O . PRO A 1 73 ? 3.287 9.959 -1.744 1.00 91.94 73 PRO A O 1
ATOM 575 N N . GLU A 1 74 ? 2.317 8.908 -3.471 1.00 94.06 74 GLU A N 1
ATOM 576 C CA . GLU A 1 74 ? 1.954 7.719 -2.706 1.00 94.06 74 GLU A CA 1
ATOM 577 C C . GLU A 1 74 ? 3.172 6.864 -2.344 1.00 94.06 74 GLU A C 1
ATOM 579 O O . GLU A 1 74 ? 3.253 6.363 -1.223 1.00 94.06 74 GLU A O 1
ATOM 584 N N . GLY A 1 75 ? 4.129 6.704 -3.262 1.00 92.69 75 GLY A N 1
ATOM 585 C CA . GLY A 1 75 ? 5.345 5.935 -3.005 1.00 92.69 75 GLY A CA 1
ATOM 586 C C . GLY A 1 75 ? 6.254 6.591 -1.972 1.00 92.69 75 GLY A C 1
ATOM 587 O O . GLY A 1 75 ? 6.658 5.928 -1.013 1.00 92.69 75 GLY A O 1
ATOM 588 N N . GLN A 1 76 ? 6.470 7.905 -2.082 1.00 91.31 76 GLN A N 1
ATOM 589 C CA . GLN A 1 76 ? 7.203 8.682 -1.082 1.00 91.31 76 GLN A CA 1
ATOM 590 C C . GLN A 1 76 ? 6.567 8.525 0.309 1.00 91.31 76 GLN A C 1
ATOM 592 O O . GLN A 1 76 ? 7.255 8.221 1.286 1.00 91.31 76 GLN A O 1
ATOM 597 N N . TYR A 1 77 ? 5.237 8.639 0.390 1.00 93.56 77 TYR A N 1
ATOM 598 C CA . TYR A 1 77 ? 4.515 8.451 1.645 1.00 93.56 77 TYR A CA 1
ATOM 599 C C . TYR A 1 77 ? 4.649 7.025 2.192 1.00 93.56 77 TYR A C 1
ATOM 601 O O . TYR A 1 77 ? 4.842 6.842 3.394 1.00 93.56 77 TYR A O 1
ATOM 609 N N . LEU A 1 78 ? 4.553 5.999 1.341 1.00 95.38 78 LEU A N 1
ATOM 610 C CA . LEU A 1 78 ? 4.673 4.605 1.766 1.00 95.38 78 LEU A CA 1
ATOM 611 C C . LEU A 1 78 ? 6.059 4.308 2.363 1.00 95.38 78 LEU A C 1
ATOM 613 O O . LEU A 1 78 ? 6.146 3.593 3.363 1.00 95.38 78 LEU A O 1
ATOM 617 N N . VAL A 1 79 ? 7.124 4.902 1.812 1.00 93.12 79 VAL A N 1
ATOM 618 C CA . VAL A 1 79 ? 8.478 4.845 2.390 1.00 93.12 79 VAL A CA 1
ATOM 619 C C . VAL A 1 79 ? 8.509 5.512 3.771 1.00 93.12 79 VAL A C 1
ATOM 621 O O . VAL A 1 79 ? 8.928 4.873 4.737 1.00 93.12 79 VAL A O 1
ATOM 624 N N . MET A 1 80 ? 7.988 6.738 3.901 1.00 93.06 80 MET A N 1
ATOM 625 C CA . MET A 1 80 ? 7.916 7.466 5.182 1.00 93.06 80 MET A CA 1
ATOM 626 C C . MET A 1 80 ? 7.108 6.699 6.246 1.00 93.06 80 MET A C 1
ATOM 628 O O . MET A 1 80 ? 7.498 6.651 7.413 1.00 93.06 80 MET A O 1
ATOM 632 N N . ALA A 1 81 ? 6.006 6.055 5.846 1.00 93.94 81 ALA A N 1
ATOM 633 C CA . ALA A 1 81 ? 5.183 5.217 6.716 1.00 93.94 81 ALA A CA 1
ATOM 634 C C . ALA A 1 81 ? 5.923 3.942 7.155 1.00 93.94 81 ALA A C 1
ATOM 636 O O . ALA A 1 81 ? 5.887 3.595 8.335 1.00 93.94 81 ALA A O 1
ATOM 637 N N . LYS A 1 82 ? 6.644 3.271 6.242 1.00 92.62 82 LYS A N 1
ATOM 638 C CA . LYS A 1 82 ? 7.458 2.079 6.549 1.00 92.62 82 LYS A CA 1
ATOM 639 C C . LYS A 1 82 ? 8.637 2.406 7.476 1.00 92.62 82 LYS A C 1
ATOM 641 O O . LYS A 1 82 ? 8.990 1.580 8.311 1.00 92.62 82 LYS A O 1
ATOM 646 N N . GLN A 1 83 ? 9.188 3.616 7.373 1.00 91.25 83 GLN A N 1
ATOM 647 C CA . GLN A 1 83 ? 10.209 4.173 8.272 1.00 91.25 83 GLN A CA 1
ATOM 648 C C . GLN A 1 83 ? 9.642 4.758 9.584 1.00 91.25 83 GLN A C 1
ATOM 650 O O . GLN A 1 83 ? 10.411 5.214 10.425 1.00 91.25 83 GLN A O 1
ATOM 655 N N . GLN A 1 84 ? 8.315 4.755 9.778 1.00 89.88 84 GLN A N 1
ATOM 656 C CA . GLN A 1 84 ? 7.632 5.308 10.960 1.00 89.88 84 GLN A CA 1
ATOM 657 C C . GLN A 1 84 ? 7.959 6.792 11.245 1.00 89.88 84 GLN A C 1
ATOM 659 O O . GLN A 1 84 ? 7.976 7.228 12.398 1.00 89.88 84 GLN A O 1
ATOM 664 N N . VAL A 1 85 ? 8.197 7.592 10.197 1.00 90.19 85 VAL A N 1
ATOM 665 C CA . VAL A 1 85 ? 8.548 9.015 10.340 1.00 90.19 85 VAL A CA 1
ATOM 666 C C . VAL A 1 85 ? 7.373 9.797 10.937 1.00 90.19 85 VAL A C 1
ATOM 668 O O . VAL A 1 85 ? 6.257 9.776 10.414 1.00 90.19 85 VAL A O 1
ATOM 671 N N . SER A 1 86 ? 7.621 10.515 12.035 1.00 84.00 86 SER A N 1
ATOM 672 C CA . SER A 1 86 ? 6.612 11.330 12.720 1.00 84.00 86 SER A CA 1
ATOM 673 C C . SER A 1 86 ? 6.637 12.788 12.254 1.00 84.00 86 SER A C 1
ATOM 675 O O . SER A 1 86 ? 7.708 13.393 12.193 1.00 84.00 86 SER A O 1
ATOM 677 N N . PHE A 1 87 ? 5.466 13.391 12.037 1.00 87.81 87 PHE A N 1
ATOM 678 C CA . PHE A 1 87 ? 5.330 14.778 11.577 1.00 87.81 87 PHE A CA 1
ATOM 679 C C . PHE A 1 87 ? 4.646 15.668 12.629 1.00 87.81 87 PHE A C 1
ATOM 681 O O . PHE A 1 87 ? 3.731 15.212 13.315 1.00 87.81 87 PHE A O 1
ATOM 688 N N . PRO A 1 88 ? 5.011 16.964 12.742 1.00 90.56 88 PRO A N 1
ATOM 689 C CA . PRO A 1 88 ? 4.397 17.890 13.705 1.00 90.56 88 PRO A CA 1
ATOM 690 C C . PRO A 1 88 ? 2.929 18.227 13.382 1.00 90.56 88 PRO A C 1
ATOM 692 O O . PRO A 1 88 ? 2.210 18.796 14.207 1.00 90.56 88 PRO A O 1
ATOM 695 N N . ARG A 1 89 ? 2.473 17.901 12.168 1.00 95.75 89 ARG A N 1
ATOM 696 C CA . ARG A 1 89 ? 1.085 17.995 11.707 1.00 95.75 89 ARG A CA 1
ATOM 697 C C . ARG A 1 89 ? 0.736 16.684 10.993 1.00 95.75 89 ARG A C 1
ATOM 699 O O . ARG A 1 89 ? 1.582 16.200 10.245 1.00 95.75 89 ARG A O 1
ATOM 706 N N . PRO A 1 90 ? -0.470 16.122 11.192 1.00 93.75 90 PRO A N 1
ATOM 707 C CA . PRO A 1 90 ? -0.864 14.894 10.513 1.00 93.75 90 PRO A CA 1
ATOM 708 C C . PRO A 1 90 ? -0.960 15.140 9.007 1.00 93.75 90 PRO A C 1
ATOM 710 O O . PRO A 1 90 ? -1.557 16.128 8.570 1.00 93.75 90 PRO A O 1
ATOM 713 N N . LEU A 1 91 ? -0.387 14.225 8.232 1.00 95.38 91 LEU A N 1
ATOM 714 C CA . LEU A 1 91 ? -0.549 14.178 6.784 1.00 95.38 91 LEU A CA 1
ATOM 715 C C . LEU A 1 91 ? -1.839 13.414 6.419 1.00 95.38 91 LEU A C 1
ATOM 717 O O . LEU A 1 91 ? -2.561 12.944 7.300 1.00 95.38 91 LEU A O 1
ATOM 721 N N . THR A 1 92 ? -2.157 13.291 5.127 1.00 95.88 92 THR A N 1
ATOM 722 C CA . THR A 1 92 ? -3.455 12.778 4.643 1.00 95.88 92 THR A CA 1
ATOM 723 C C . THR A 1 92 ? -3.834 11.413 5.224 1.00 95.88 92 THR A C 1
ATOM 725 O O . THR A 1 92 ? -4.928 11.268 5.769 1.00 95.88 92 THR A O 1
ATOM 728 N N . HIS A 1 93 ? -2.947 10.416 5.174 1.00 96.69 93 HIS A N 1
ATOM 729 C CA . HIS A 1 93 ? -3.271 9.075 5.672 1.00 96.69 93 HIS A CA 1
ATOM 730 C C . HIS A 1 93 ? -3.251 8.996 7.207 1.00 96.69 93 HIS A C 1
ATOM 732 O O . HIS A 1 93 ? -4.059 8.260 7.768 1.00 96.69 93 HIS A O 1
ATOM 738 N N . ASN A 1 94 ? -2.453 9.824 7.903 1.00 96.19 94 ASN A N 1
ATOM 739 C CA . ASN A 1 94 ? -2.582 9.981 9.363 1.00 96.19 94 ASN A CA 1
ATOM 740 C C . ASN A 1 94 ? -3.947 10.577 9.746 1.00 96.19 94 ASN A C 1
ATOM 742 O O . ASN A 1 94 ? -4.585 10.108 10.680 1.00 96.19 94 ASN A O 1
ATOM 746 N N . LEU A 1 95 ? -4.431 11.584 9.009 1.00 97.69 95 LEU A N 1
ATOM 747 C CA . LEU A 1 95 ? -5.749 12.183 9.239 1.00 97.69 95 LEU A CA 1
ATOM 748 C C . LEU A 1 95 ? -6.885 11.165 9.031 1.00 97.69 95 LEU A C 1
ATOM 750 O O . LEU A 1 95 ? -7.888 11.211 9.744 1.00 97.69 95 LEU A O 1
ATOM 754 N N . ILE A 1 96 ? -6.731 10.239 8.078 1.00 97.25 96 ILE A N 1
ATOM 755 C CA . ILE A 1 96 ? -7.677 9.135 7.856 1.00 97.25 96 ILE A CA 1
ATOM 756 C C . ILE A 1 96 ? -7.626 8.129 9.016 1.00 97.25 96 ILE A C 1
ATOM 758 O O . ILE A 1 96 ? -8.683 7.732 9.503 1.00 97.25 96 ILE A O 1
ATOM 762 N N . GLN A 1 97 ? -6.436 7.768 9.508 1.00 96.38 97 GLN A N 1
ATOM 763 C CA . GLN A 1 97 ? -6.278 6.932 10.704 1.00 96.38 97 GLN A CA 1
ATOM 764 C C . GLN A 1 97 ? -6.952 7.572 11.934 1.00 96.38 97 GLN A C 1
ATOM 766 O O . GLN A 1 97 ? -7.831 6.957 12.538 1.00 96.38 97 GLN A O 1
ATOM 771 N N . ASP A 1 98 ? -6.636 8.835 12.239 1.00 96.81 98 ASP A N 1
ATOM 772 C CA . ASP A 1 98 ? -7.257 9.625 13.314 1.00 96.81 98 ASP A CA 1
ATOM 773 C C . ASP A 1 98 ? -8.793 9.658 13.211 1.00 96.81 98 ASP A C 1
ATOM 775 O O . ASP A 1 98 ? -9.504 9.647 14.222 1.00 96.81 98 ASP A O 1
ATOM 779 N N . LEU A 1 99 ? -9.321 9.770 11.987 1.00 97.56 99 LEU A N 1
ATOM 780 C CA . LEU A 1 99 ? -10.757 9.785 11.719 1.00 97.56 99 LEU A CA 1
ATOM 781 C C . LEU A 1 99 ? -11.385 8.418 12.013 1.00 97.56 99 LEU A C 1
ATOM 783 O O . LEU A 1 99 ? -12.408 8.366 12.699 1.00 97.56 99 LEU A O 1
ATOM 787 N N . LEU A 1 100 ? -10.768 7.335 11.532 1.00 96.25 100 LEU A N 1
ATOM 788 C CA . LEU A 1 100 ? -11.204 5.957 11.767 1.00 96.25 100 LEU A CA 1
ATOM 789 C C . LEU A 1 100 ? -11.225 5.633 13.267 1.00 96.25 100 LEU A C 1
ATOM 791 O O . LEU A 1 100 ? -12.242 5.158 13.775 1.00 96.25 100 LEU A O 1
ATOM 795 N N . GLU A 1 101 ? -10.174 5.992 14.005 1.00 94.94 101 GLU A N 1
ATOM 796 C CA . GLU A 1 101 ? -10.116 5.825 15.461 1.00 94.94 101 GLU A CA 1
ATOM 797 C C . GLU A 1 101 ? -11.238 6.601 16.176 1.00 94.94 101 GLU A C 1
ATOM 799 O O . GLU A 1 101 ? -11.949 6.041 17.017 1.00 94.94 101 GLU A O 1
ATOM 804 N N . LYS A 1 102 ? -11.483 7.865 15.797 1.00 96.62 102 LYS A N 1
ATOM 805 C CA . LYS A 1 102 ? -12.545 8.702 16.393 1.00 96.62 102 LYS A CA 1
ATOM 806 C C . LYS A 1 102 ? -13.958 8.172 16.148 1.00 96.62 102 LYS A C 1
ATOM 808 O O . LYS A 1 102 ? -14.807 8.320 17.029 1.00 96.62 102 LYS A O 1
ATOM 813 N N . ILE A 1 103 ? -14.219 7.539 15.002 1.00 95.31 103 ILE A N 1
ATOM 814 C CA . ILE A 1 103 ? -15.506 6.874 14.723 1.00 95.31 103 ILE A CA 1
ATOM 815 C C . ILE A 1 103 ? -15.561 5.424 15.234 1.00 95.31 103 ILE A C 1
ATOM 817 O O . ILE A 1 103 ? -16.574 4.752 15.044 1.00 95.31 103 ILE A O 1
ATOM 821 N N . LYS A 1 104 ? -14.504 4.943 15.909 1.00 95.81 104 LYS A N 1
ATOM 822 C CA . LYS A 1 104 ? -14.338 3.550 16.366 1.00 95.81 104 LYS A CA 1
ATOM 823 C C . LYS A 1 104 ? -14.419 2.531 15.219 1.00 95.81 104 LYS A C 1
ATOM 825 O O . LYS A 1 104 ? -14.962 1.440 15.388 1.00 95.81 104 LYS A O 1
ATOM 830 N N . GLY A 1 105 ? -13.909 2.911 14.050 1.00 96.88 105 GLY A N 1
ATOM 831 C CA . GLY A 1 105 ? -13.735 2.047 12.891 1.00 96.88 105 GLY A CA 1
ATOM 832 C C . GLY A 1 105 ? -12.434 1.260 13.011 1.00 96.88 105 GLY A C 1
ATOM 833 O O . GLY A 1 105 ? -11.355 1.807 12.805 1.00 96.88 105 GLY A O 1
ATOM 834 N N . GLN A 1 106 ? -12.533 -0.028 13.326 1.00 97.25 106 GLN A N 1
ATOM 835 C CA . GLN A 1 106 ? -11.405 -0.950 13.286 1.00 97.25 106 GLN A CA 1
ATOM 836 C C . GLN A 1 106 ? -11.193 -1.428 11.847 1.00 97.25 106 GLN A C 1
ATOM 838 O O . GLN A 1 106 ? -12.049 -2.108 11.280 1.00 97.25 106 GLN A O 1
ATOM 843 N N . VAL A 1 107 ? -10.042 -1.097 11.266 1.00 97.69 107 VAL A N 1
ATOM 844 C CA . VAL A 1 107 ? -9.574 -1.718 10.023 1.00 97.69 107 VAL A CA 1
ATOM 845 C C . VAL A 1 107 ? -8.991 -3.087 10.373 1.00 97.69 107 VAL A C 1
ATOM 847 O O . VAL A 1 107 ? -8.176 -3.196 11.285 1.00 97.69 107 VAL A O 1
ATOM 850 N N . HIS A 1 108 ? -9.428 -4.137 9.680 1.00 97.50 108 HIS A N 1
ATOM 851 C CA . HIS A 1 108 ? -8.994 -5.517 9.940 1.00 97.50 108 HIS A CA 1
ATOM 852 C C . HIS A 1 108 ? -7.937 -6.015 8.959 1.00 97.50 108 HIS A C 1
ATOM 854 O O . HIS A 1 108 ? -7.067 -6.789 9.341 1.00 97.50 108 HIS A O 1
ATOM 860 N N . GLN A 1 109 ? -8.056 -5.635 7.687 1.00 97.81 109 GLN A N 1
ATOM 861 C CA . GLN A 1 109 ? -7.192 -6.109 6.604 1.00 97.81 109 GLN A CA 1
ATOM 862 C C . GLN A 1 109 ? -7.362 -5.257 5.342 1.00 97.81 109 GLN A C 1
ATOM 864 O O . GLN A 1 109 ? -8.453 -4.736 5.085 1.00 97.81 109 GLN A O 1
ATOM 869 N N . LEU A 1 110 ? -6.299 -5.189 4.542 1.00 98.62 110 LEU A N 1
ATOM 870 C CA . LEU A 1 110 ? -6.324 -4.760 3.145 1.00 98.62 110 LEU A CA 1
ATOM 871 C C . LEU A 1 110 ? -6.437 -5.998 2.257 1.00 98.62 110 LEU A C 1
ATOM 873 O O . LEU A 1 110 ? -5.730 -6.975 2.489 1.00 98.62 110 LEU A O 1
ATOM 877 N N . VAL A 1 111 ? -7.276 -5.956 1.223 1.00 98.50 111 VAL A N 1
ATOM 878 C CA . VAL A 1 111 ? -7.381 -7.044 0.242 1.00 98.50 111 VAL A CA 1
ATOM 879 C C . VAL A 1 111 ? -7.305 -6.492 -1.174 1.00 98.50 111 VAL A C 1
ATOM 881 O O . VAL A 1 111 ? -8.215 -5.792 -1.611 1.00 98.50 111 VAL A O 1
ATOM 884 N N . ILE A 1 112 ? -6.253 -6.853 -1.907 1.00 98.31 112 ILE A N 1
ATOM 885 C CA . ILE A 1 112 ? -6.112 -6.606 -3.348 1.00 98.31 112 ILE A CA 1
ATOM 886 C C . ILE A 1 112 ? -6.822 -7.754 -4.073 1.00 98.31 112 ILE A C 1
ATOM 888 O O . ILE A 1 112 ? -6.373 -8.897 -4.023 1.00 98.31 112 ILE A O 1
ATOM 892 N N . HIS A 1 113 ? -7.977 -7.489 -4.686 1.00 96.81 113 HIS A N 1
ATOM 893 C CA . HIS A 1 113 ? -8.915 -8.552 -5.078 1.00 96.81 113 HIS A CA 1
ATOM 894 C C . HIS A 1 113 ? -9.129 -8.706 -6.584 1.00 96.81 113 HIS A C 1
ATOM 896 O O . HIS A 1 113 ? -9.732 -9.693 -7.016 1.00 96.81 113 HIS A O 1
ATOM 902 N N . THR A 1 114 ? -8.721 -7.734 -7.398 1.00 96.69 114 THR A N 1
ATOM 903 C CA . THR A 1 114 ? -8.928 -7.767 -8.851 1.00 96.69 114 THR A CA 1
ATOM 904 C C . THR A 1 114 ? -7.823 -7.001 -9.559 1.00 96.69 114 THR A C 1
ATOM 906 O O . THR A 1 114 ? -7.484 -5.897 -9.147 1.00 96.69 114 THR A O 1
ATOM 909 N N . LEU A 1 115 ? -7.306 -7.586 -10.635 1.00 96.44 115 LEU A N 1
ATOM 910 C CA . LEU A 1 115 ? -6.544 -6.913 -11.674 1.00 96.44 115 LEU A CA 1
ATOM 911 C C . LEU A 1 115 ? -7.465 -6.836 -12.895 1.00 96.44 115 LEU A C 1
ATOM 913 O O . LEU A 1 115 ? -8.206 -7.782 -13.176 1.00 96.44 115 LEU A O 1
ATOM 917 N N . LYS A 1 116 ? -7.522 -5.678 -13.546 1.00 94.38 116 LYS A N 1
ATOM 918 C CA . LYS A 1 116 ? -8.322 -5.472 -14.752 1.00 94.38 116 LYS A CA 1
ATOM 919 C C . LYS A 1 116 ? -7.739 -4.318 -15.549 1.00 94.38 116 LYS A C 1
ATOM 921 O O . LYS A 1 116 ? -7.581 -3.237 -14.995 1.00 94.38 116 LYS A O 1
ATOM 926 N N . ASP A 1 117 ? -7.486 -4.531 -16.838 1.00 92.00 117 ASP A N 1
ATOM 927 C CA . ASP A 1 117 ? -6.909 -3.516 -17.732 1.00 92.00 117 ASP A CA 1
ATOM 928 C C . ASP A 1 117 ? -5.628 -2.896 -17.112 1.00 92.00 117 ASP A C 1
ATOM 930 O O . ASP A 1 117 ? -5.531 -1.683 -16.933 1.00 92.00 117 ASP A O 1
ATOM 934 N N . GLU A 1 118 ? -4.706 -3.761 -16.660 1.00 88.38 118 GLU A N 1
ATOM 935 C CA . GLU A 1 118 ? -3.486 -3.443 -15.879 1.00 88.38 118 GLU A CA 1
ATOM 936 C C . GLU A 1 118 ? -3.700 -2.640 -14.573 1.00 88.38 118 GLU A C 1
ATOM 938 O O . GLU A 1 118 ? -2.750 -2.212 -13.918 1.00 88.38 118 GLU A O 1
ATOM 943 N N . THR A 1 119 ? -4.949 -2.459 -14.135 1.00 93.69 119 THR A N 1
ATOM 944 C CA . THR A 1 119 ? -5.304 -1.702 -12.929 1.00 93.69 119 THR A CA 1
ATOM 945 C C . THR A 1 119 ? -5.679 -2.634 -11.777 1.00 93.69 119 THR A C 1
ATOM 947 O O . THR A 1 119 ? -6.637 -3.408 -11.854 1.00 93.69 119 THR A O 1
ATOM 950 N N . PHE A 1 120 ? -4.938 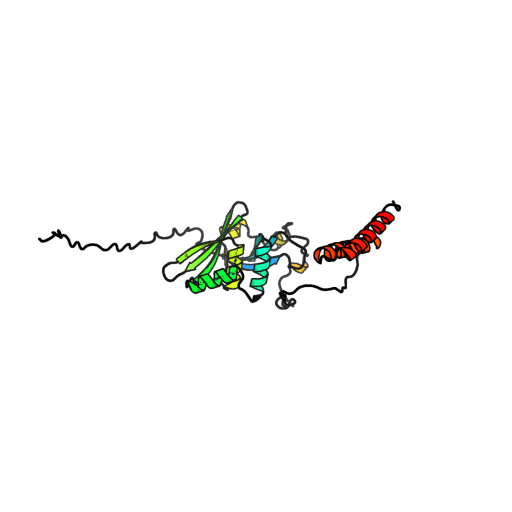-2.542 -10.674 1.00 97.31 120 PHE A N 1
ATOM 951 C CA . PHE A 1 120 ? -5.236 -3.254 -9.431 1.00 97.31 120 PHE A CA 1
ATOM 952 C C . PHE A 1 120 ? -6.325 -2.538 -8.612 1.00 97.31 120 PHE A C 1
ATOM 954 O O . PHE A 1 120 ? -6.251 -1.334 -8.365 1.00 97.31 120 PHE A O 1
ATOM 961 N N . HIS A 1 121 ? -7.290 -3.304 -8.106 1.00 98.06 121 HIS A N 1
ATOM 962 C CA . HIS A 1 121 ? -8.358 -2.862 -7.205 1.00 98.06 121 HIS A CA 1
ATOM 963 C C . HIS A 1 121 ? -8.224 -3.514 -5.826 1.00 98.06 121 HIS A C 1
ATOM 965 O O . HIS A 1 121 ? -7.902 -4.705 -5.716 1.00 98.06 121 HIS A O 1
ATOM 971 N N . ALA A 1 122 ? -8.510 -2.745 -4.776 1.00 98.44 122 ALA A N 1
ATOM 972 C CA . ALA A 1 122 ? -8.436 -3.206 -3.400 1.00 98.44 122 ALA A CA 1
ATOM 973 C C . ALA A 1 122 ? -9.612 -2.706 -2.549 1.00 98.44 122 ALA A C 1
ATOM 975 O O . ALA A 1 122 ? -10.301 -1.752 -2.896 1.00 98.44 122 ALA A O 1
ATOM 976 N N . TYR A 1 123 ? -9.807 -3.330 -1.389 1.00 98.56 123 TYR A N 1
ATOM 977 C CA . TYR A 1 123 ? -10.658 -2.785 -0.336 1.00 98.56 123 TYR A CA 1
ATOM 978 C C . TYR A 1 123 ? -10.016 -2.920 1.043 1.00 98.56 123 TYR A C 1
ATOM 980 O O . TYR A 1 123 ? -9.254 -3.853 1.310 1.00 98.56 123 TYR A O 1
ATOM 988 N N . LEU A 1 124 ? -10.413 -2.040 1.958 1.00 98.50 124 LEU A N 1
ATOM 989 C CA . LEU A 1 124 ? -10.222 -2.215 3.395 1.00 98.50 124 LEU A CA 1
ATOM 990 C C . LEU A 1 124 ? -11.465 -2.877 4.000 1.00 98.50 124 LEU A C 1
ATOM 992 O O . LEU A 1 124 ? -12.591 -2.436 3.760 1.00 98.50 124 LEU A O 1
ATOM 996 N N . LEU A 1 125 ? -11.278 -3.927 4.802 1.00 98.12 125 LEU A N 1
ATOM 997 C CA . LEU A 1 125 ? -12.343 -4.472 5.647 1.00 98.12 125 LEU A CA 1
ATOM 998 C C . LEU A 1 125 ? -12.416 -3.651 6.936 1.00 98.12 125 LEU A C 1
ATOM 1000 O O . LEU A 1 125 ? -11.484 -3.697 7.741 1.00 98.12 125 LEU A O 1
ATOM 1004 N N . ILE A 1 126 ? -13.522 -2.939 7.144 1.00 97.75 126 ILE A N 1
ATOM 1005 C CA . ILE A 1 126 ? -13.713 -2.042 8.287 1.00 97.75 126 ILE A CA 1
ATOM 1006 C C . ILE A 1 126 ? -14.910 -2.509 9.117 1.00 97.75 126 ILE A C 1
ATOM 1008 O O . ILE A 1 126 ? -15.966 -2.847 8.584 1.00 97.75 126 ILE A O 1
ATOM 1012 N N . GLN A 1 127 ? -14.744 -2.520 10.437 1.00 97.00 127 GLN A N 1
ATOM 1013 C CA . GLN A 1 127 ? -15.793 -2.799 11.410 1.00 97.00 127 GLN A CA 1
ATOM 1014 C C . GLN A 1 127 ? -16.025 -1.581 12.303 1.00 97.00 127 GLN A C 1
ATOM 1016 O O . GLN A 1 127 ? -15.090 -1.073 12.914 1.00 97.00 127 GLN A O 1
ATOM 1021 N N . THR A 1 128 ? -17.276 -1.153 12.437 1.00 95.06 128 THR A N 1
ATOM 1022 C CA . THR A 1 128 ? -17.713 -0.169 13.438 1.00 95.06 128 THR A CA 1
ATOM 1023 C C . THR A 1 128 ? -18.517 -0.865 14.542 1.00 95.06 128 THR A C 1
ATOM 1025 O O . THR A 1 128 ? -18.547 -2.095 14.637 1.00 95.06 128 THR A O 1
ATOM 1028 N N . GLN A 1 129 ? -19.175 -0.091 15.411 1.00 93.06 129 GLN A N 1
ATOM 1029 C CA . GLN A 1 129 ? -20.091 -0.650 16.411 1.00 93.06 129 GLN A CA 1
ATOM 1030 C C . GLN A 1 129 ? -21.376 -1.220 15.779 1.00 93.06 129 GLN A C 1
ATOM 1032 O O . GLN A 1 129 ? -21.980 -2.122 16.358 1.00 93.06 129 GLN A O 1
ATOM 1037 N N . ASP A 1 130 ? -21.777 -0.704 14.612 1.00 92.81 130 ASP A N 1
ATOM 1038 C CA . ASP A 1 130 ? -23.070 -0.987 13.983 1.00 92.81 130 ASP A CA 1
ATOM 1039 C C . ASP A 1 130 ? -22.975 -1.999 12.831 1.00 92.81 130 ASP A C 1
ATOM 1041 O O . ASP A 1 130 ? -23.892 -2.801 12.638 1.00 92.81 130 ASP A O 1
ATOM 1045 N N . GLU A 1 131 ? -21.877 -1.992 12.065 1.00 94.62 131 GLU A N 1
ATOM 1046 C CA . GLU A 1 131 ? -21.735 -2.827 10.870 1.00 94.62 131 GLU A CA 1
ATOM 1047 C C . GLU A 1 131 ? -20.283 -3.196 10.517 1.00 94.62 131 GLU A C 1
ATOM 1049 O O . GLU A 1 131 ? -19.314 -2.657 11.050 1.00 94.62 131 GLU A O 1
ATOM 1054 N N . VAL A 1 132 ? -20.151 -4.147 9.589 1.00 96.12 132 VAL A N 1
ATOM 1055 C CA . VAL A 1 132 ? -18.894 -4.522 8.933 1.00 96.12 132 VAL A CA 1
ATOM 1056 C C . VAL A 1 132 ? -19.071 -4.277 7.441 1.00 96.12 132 VAL A C 1
ATOM 1058 O O . VAL A 1 132 ? -19.996 -4.827 6.839 1.00 96.12 132 VAL A O 1
ATOM 1061 N N . PHE A 1 133 ? -18.191 -3.477 6.847 1.00 95.62 133 PHE A N 1
ATOM 1062 C CA . PHE A 1 133 ? -18.270 -3.075 5.446 1.00 95.62 133 PHE A CA 1
ATOM 1063 C C . PHE A 1 133 ? -16.908 -3.135 4.751 1.00 95.62 133 PHE A C 1
ATOM 1065 O O . PHE A 1 133 ? -15.853 -3.229 5.380 1.00 95.62 133 PHE A O 1
ATOM 1072 N N . TYR A 1 134 ? -16.957 -3.095 3.423 1.00 97.44 134 TYR A N 1
ATOM 1073 C CA . TYR A 1 134 ? -15.790 -3.007 2.556 1.00 97.44 134 TYR A CA 1
ATOM 1074 C C . TYR A 1 134 ? -15.690 -1.575 2.032 1.00 97.44 134 TYR A C 1
ATOM 1076 O O . TYR A 1 134 ? -16.649 -1.079 1.439 1.00 97.44 134 TYR A O 1
ATOM 1084 N N . LEU A 1 135 ? -14.558 -0.916 2.264 1.00 97.75 135 LEU A N 1
ATOM 1085 C CA . LEU A 1 135 ? -14.251 0.395 1.699 1.00 97.75 135 LEU A CA 1
ATOM 1086 C C . LEU A 1 135 ? -13.347 0.203 0.481 1.00 97.75 135 LEU A C 1
ATOM 1088 O O . LEU A 1 135 ? -12.199 -0.199 0.644 1.00 97.75 135 LEU A O 1
ATOM 1092 N N . ASP A 1 136 ? -13.879 0.468 -0.712 1.00 98.25 136 ASP A N 1
ATOM 1093 C CA . ASP A 1 136 ? -13.133 0.455 -1.978 1.00 98.25 136 ASP A CA 1
ATOM 1094 C C . ASP A 1 136 ? -11.976 1.468 -1.938 1.00 98.25 136 ASP A C 1
ATOM 1096 O O . ASP A 1 136 ? -12.152 2.601 -1.478 1.00 98.25 136 ASP A O 1
ATOM 1100 N N . CYS A 1 137 ? -10.785 1.058 -2.374 1.00 97.62 137 CYS A N 1
ATOM 1101 C CA . CYS A 1 137 ? -9.589 1.894 -2.353 1.00 97.62 137 CYS A CA 1
ATOM 1102 C C . CYS A 1 137 ? -8.564 1.493 -3.425 1.00 97.62 137 CYS A C 1
ATOM 1104 O O . CYS A 1 137 ? -8.506 0.353 -3.890 1.00 97.62 137 CYS A O 1
ATOM 1106 N N . ARG A 1 138 ? -7.666 2.424 -3.769 1.00 97.75 138 ARG A N 1
ATOM 1107 C CA . ARG A 1 138 ? -6.464 2.085 -4.543 1.00 97.75 138 ARG A CA 1
ATOM 1108 C C . ARG A 1 138 ? -5.518 1.239 -3.677 1.00 97.75 138 ARG A C 1
ATOM 1110 O O . ARG A 1 138 ? -5.439 1.482 -2.468 1.00 97.75 138 ARG A O 1
ATOM 1117 N N . PRO A 1 139 ? -4.748 0.300 -4.256 1.00 97.81 139 PRO A N 1
ATOM 1118 C CA . PRO A 1 139 ? -3.734 -0.445 -3.514 1.00 97.81 139 PRO A CA 1
ATOM 1119 C C . PRO A 1 139 ? -2.709 0.459 -2.830 1.00 97.81 139 PRO A C 1
ATOM 1121 O O . PRO A 1 139 ? -2.296 0.144 -1.725 1.00 97.81 139 PRO A O 1
ATOM 1124 N N . SER A 1 140 ? -2.335 1.591 -3.435 1.00 97.81 140 SER A N 1
ATOM 1125 C CA . SER A 1 140 ? -1.416 2.571 -2.845 1.00 97.81 140 SER A CA 1
ATOM 1126 C C . SER A 1 140 ? -1.907 3.096 -1.489 1.00 97.81 140 SER A C 1
ATOM 1128 O O . SER A 1 140 ? -1.239 2.910 -0.473 1.00 97.81 140 SER A O 1
ATOM 1130 N N . ASP A 1 141 ? -3.108 3.680 -1.453 1.00 98.00 141 ASP A N 1
ATOM 1131 C CA . ASP A 1 141 ? -3.734 4.198 -0.229 1.00 98.00 141 ASP A CA 1
ATOM 1132 C C . ASP A 1 141 ? -3.966 3.092 0.805 1.00 98.00 141 ASP A C 1
ATOM 1134 O O . ASP A 1 141 ? -3.738 3.283 2.002 1.00 98.00 141 ASP A O 1
ATOM 1138 N N . GLY A 1 142 ? -4.382 1.916 0.326 1.00 98.19 142 GLY A N 1
ATOM 1139 C CA . GLY A 1 142 ? -4.551 0.725 1.141 1.00 98.19 142 GLY A CA 1
ATOM 1140 C C . GLY A 1 142 ? -3.250 0.291 1.814 1.00 98.19 142 GLY A C 1
ATOM 1141 O O . GLY A 1 142 ? -3.239 0.081 3.023 1.00 98.19 142 GLY A O 1
ATOM 1142 N N . MET A 1 143 ? -2.151 0.174 1.059 1.00 98.44 143 MET A N 1
ATOM 1143 C CA . MET A 1 143 ? -0.833 -0.237 1.562 1.00 98.44 143 MET A CA 1
ATOM 1144 C C . MET A 1 143 ? -0.282 0.764 2.578 1.00 98.44 143 MET A C 1
ATOM 1146 O O . MET A 1 143 ? 0.280 0.355 3.594 1.00 98.44 143 MET A O 1
ATOM 1150 N N . ILE A 1 144 ? -0.480 2.064 2.341 1.00 98.19 144 ILE A N 1
ATOM 1151 C CA . ILE A 1 144 ? -0.090 3.122 3.277 1.00 98.19 144 ILE A CA 1
ATOM 1152 C C . ILE A 1 144 ? -0.839 2.972 4.605 1.00 98.19 144 ILE A C 1
ATOM 1154 O O . ILE A 1 144 ? -0.207 2.895 5.658 1.00 98.19 144 ILE A O 1
ATOM 1158 N N . LEU A 1 145 ? -2.174 2.889 4.569 1.00 98.19 145 LEU A N 1
ATOM 1159 C CA . LEU A 1 145 ? -2.979 2.700 5.779 1.00 98.19 145 LEU A CA 1
ATOM 1160 C C . LEU A 1 145 ? -2.650 1.373 6.465 1.00 98.19 145 LEU A C 1
ATOM 1162 O O . LEU A 1 145 ? -2.577 1.323 7.690 1.00 98.19 145 LEU A O 1
ATOM 1166 N N . ALA A 1 146 ? -2.377 0.320 5.694 1.00 98.19 146 ALA A N 1
ATOM 1167 C CA . ALA A 1 146 ? -2.005 -0.967 6.253 1.00 98.19 146 ALA A CA 1
ATOM 1168 C C . ALA A 1 146 ? -0.658 -0.933 6.988 1.00 98.19 146 ALA A C 1
ATOM 1170 O O . ALA A 1 146 ? -0.531 -1.515 8.064 1.00 98.19 146 ALA A O 1
ATOM 1171 N N . THR A 1 147 ? 0.307 -0.183 6.448 1.00 97.62 147 THR A N 1
ATOM 1172 C CA . THR A 1 147 ? 1.611 0.072 7.073 1.00 97.62 147 THR A CA 1
ATOM 1173 C C . THR A 1 147 ? 1.462 0.897 8.354 1.00 97.62 147 THR A C 1
ATOM 1175 O O . THR A 1 147 ? 1.983 0.500 9.392 1.00 97.62 147 THR A O 1
ATOM 1178 N N . LEU A 1 148 ? 0.703 2.003 8.314 1.00 96.44 148 LEU A N 1
ATOM 1179 C CA . LEU A 1 148 ? 0.477 2.872 9.480 1.00 96.44 148 LEU A CA 1
ATOM 1180 C C . LEU A 1 148 ? -0.268 2.171 10.627 1.00 96.44 148 LEU A C 1
ATOM 1182 O O . LEU A 1 148 ? 0.042 2.394 11.795 1.00 96.44 148 LEU A O 1
ATOM 1186 N N . MET A 1 149 ? -1.258 1.337 10.299 1.00 96.38 149 MET A N 1
ATOM 1187 C CA . MET A 1 149 ? -2.128 0.672 11.278 1.00 96.38 149 MET A CA 1
ATOM 1188 C C . MET A 1 149 ? -1.655 -0.743 11.652 1.00 96.38 149 MET A C 1
ATOM 1190 O O . MET A 1 149 ? -2.317 -1.410 12.445 1.00 96.38 149 MET A O 1
ATOM 1194 N N . ALA A 1 150 ? -0.534 -1.208 11.083 1.00 96.50 150 ALA A N 1
ATOM 1195 C CA . ALA A 1 150 ? 0.027 -2.552 11.259 1.00 96.50 150 ALA A CA 1
ATOM 1196 C C . ALA A 1 150 ? -0.991 -3.698 11.041 1.00 96.50 150 ALA A C 1
ATOM 1198 O O . ALA A 1 150 ? -1.002 -4.693 11.770 1.00 96.50 150 ALA A O 1
ATOM 1199 N N . ILE A 1 151 ? -1.855 -3.558 10.030 1.00 97.75 151 ILE A N 1
ATOM 1200 C CA . ILE A 1 151 ? -2.859 -4.570 9.654 1.00 97.75 151 ILE A CA 1
ATOM 1201 C C . ILE A 1 151 ? -2.352 -5.462 8.504 1.00 97.75 151 ILE A C 1
ATOM 1203 O O . ILE A 1 151 ? -1.583 -5.002 7.656 1.00 97.75 151 ILE A O 1
ATOM 1207 N N . PRO A 1 152 ? -2.785 -6.733 8.427 1.00 98.00 152 PRO A N 1
ATOM 1208 C CA . PRO A 1 152 ? -2.360 -7.643 7.369 1.00 98.00 152 PRO A CA 1
ATOM 1209 C C . PRO A 1 152 ? -2.868 -7.222 5.982 1.00 98.00 152 PRO A C 1
ATOM 1211 O O . PRO A 1 152 ? -4.000 -6.752 5.820 1.00 98.00 152 PRO A O 1
ATOM 1214 N N . ILE A 1 153 ? -2.030 -7.461 4.972 1.00 98.44 153 ILE A N 1
ATOM 1215 C CA . ILE A 1 153 ? -2.369 -7.305 3.558 1.00 98.44 153 ILE A CA 1
ATOM 1216 C C . ILE A 1 153 ? -2.584 -8.693 2.954 1.00 98.44 153 ILE A C 1
ATOM 1218 O O . ILE A 1 153 ? -1.817 -9.625 3.196 1.00 98.44 153 ILE A O 1
ATOM 1222 N N . PHE A 1 154 ? -3.623 -8.817 2.139 1.00 98.25 154 PHE A N 1
ATOM 1223 C CA . PHE A 1 154 ? -3.948 -10.025 1.404 1.00 98.25 154 PHE A CA 1
ATOM 1224 C C . PHE A 1 154 ? -4.154 -9.746 -0.081 1.00 98.25 154 PHE A C 1
ATOM 1226 O O . PHE A 1 154 ? -4.476 -8.630 -0.497 1.00 98.25 154 PHE A O 1
ATOM 1233 N N . MET A 1 155 ? -4.049 -10.806 -0.873 1.00 97.44 155 MET A N 1
ATOM 1234 C CA . MET A 1 155 ? -4.322 -10.817 -2.301 1.00 97.44 155 MET A CA 1
ATOM 1235 C C . MET A 1 155 ? -5.280 -11.962 -2.658 1.00 97.44 155 MET A C 1
ATOM 1237 O O . MET A 1 155 ? -5.271 -13.012 -2.009 1.00 97.44 155 MET A O 1
ATOM 1241 N N . SER A 1 156 ? -6.136 -11.780 -3.666 1.00 96.75 156 SER A N 1
ATOM 1242 C CA . SER A 1 156 ? -6.948 -12.886 -4.187 1.00 96.75 156 SER A CA 1
ATOM 1243 C C . SER A 1 156 ? -6.096 -13.872 -5.006 1.00 96.75 156 SER A C 1
ATOM 1245 O O . SER A 1 156 ? -5.127 -13.455 -5.651 1.00 96.75 156 SER A O 1
ATOM 1247 N N . PRO A 1 157 ? -6.452 -15.172 -5.035 1.00 94.81 157 PRO A N 1
ATOM 1248 C CA . PRO A 1 157 ? -5.759 -16.164 -5.855 1.00 94.81 157 PRO A CA 1
ATOM 1249 C C . PRO A 1 157 ? -5.750 -15.812 -7.338 1.00 94.81 157 PRO A C 1
ATOM 1251 O O . PRO A 1 157 ? -4.773 -16.104 -8.017 1.00 94.81 157 PRO A O 1
ATOM 1254 N N . GLU A 1 158 ? -6.809 -15.174 -7.844 1.00 94.19 158 GLU A N 1
ATOM 1255 C CA . GLU A 1 158 ? -6.868 -14.716 -9.230 1.00 94.19 158 GLU A CA 1
ATOM 1256 C C . GLU A 1 158 ? -5.782 -13.679 -9.536 1.00 94.19 158 GLU A C 1
ATOM 1258 O O . GLU A 1 158 ? -5.054 -13.844 -10.510 1.00 94.19 158 GLU A O 1
ATOM 1263 N N . VAL A 1 159 ? -5.607 -12.665 -8.679 1.00 95.75 159 VAL A N 1
ATOM 1264 C CA . VAL A 1 159 ? -4.565 -11.642 -8.877 1.00 95.75 159 VAL A CA 1
ATOM 1265 C C . VAL A 1 159 ? -3.168 -12.250 -8.749 1.00 95.75 159 VAL A C 1
ATOM 1267 O O . VAL A 1 159 ? -2.302 -11.951 -9.565 1.00 95.75 159 VAL A O 1
ATOM 1270 N N . MET A 1 160 ? -2.950 -13.153 -7.787 1.00 95.06 160 MET A N 1
ATOM 1271 C CA . MET A 1 160 ? -1.661 -13.843 -7.643 1.00 95.06 160 MET A CA 1
ATOM 1272 C C . MET A 1 160 ? -1.359 -14.789 -8.820 1.00 95.06 160 MET A C 1
ATOM 1274 O O . MET A 1 160 ? -0.204 -14.962 -9.201 1.00 95.06 160 MET A O 1
ATOM 1278 N N . ALA A 1 161 ? -2.377 -15.402 -9.428 1.00 93.62 161 ALA A N 1
ATOM 1279 C CA . ALA A 1 161 ? -2.204 -16.238 -10.615 1.00 93.62 161 ALA A CA 1
ATOM 1280 C C . ALA A 1 161 ? -1.910 -15.419 -11.885 1.00 93.62 161 ALA A C 1
ATOM 1282 O O . ALA A 1 161 ? -1.201 -15.904 -12.764 1.00 93.62 161 ALA A O 1
ATOM 1283 N N . GLU A 1 162 ? -2.445 -14.201 -11.984 1.00 94.00 162 GLU A N 1
ATOM 1284 C CA . GLU A 1 162 ? -2.314 -13.321 -13.151 1.00 94.00 162 GLU A CA 1
ATOM 1285 C C . GLU A 1 162 ? -1.021 -12.485 -13.109 1.00 94.00 162 GLU A C 1
ATOM 1287 O O . GLU A 1 162 ? -0.243 -12.472 -14.069 1.00 94.00 162 GLU A O 1
ATOM 1292 N N . ALA A 1 163 ? -0.743 -11.846 -11.969 1.00 93.88 163 ALA A N 1
ATOM 1293 C CA . ALA A 1 163 ? 0.372 -10.915 -11.781 1.00 93.88 163 ALA A CA 1
ATOM 1294 C C . ALA A 1 163 ? 1.569 -11.494 -11.008 1.00 93.88 163 ALA A C 1
ATOM 1296 O O . ALA A 1 163 ? 2.638 -10.888 -11.011 1.00 93.88 163 ALA A O 1
ATOM 1297 N N . GLY A 1 164 ? 1.414 -12.647 -10.347 1.00 93.50 164 GLY A N 1
ATOM 1298 C CA . GLY A 1 164 ? 2.505 -13.297 -9.621 1.00 93.50 164 GLY A CA 1
ATOM 1299 C C . GLY A 1 164 ? 3.585 -13.814 -10.567 1.00 93.50 164 GLY A C 1
ATOM 1300 O O . GLY A 1 164 ? 3.287 -14.488 -11.557 1.00 93.50 164 GLY A O 1
ATOM 1301 N N . ARG A 1 165 ? 4.839 -13.496 -10.254 1.00 92.19 165 ARG A N 1
ATOM 1302 C CA . ARG A 1 165 ? 6.047 -13.908 -10.978 1.00 92.19 165 ARG A CA 1
ATOM 1303 C C . ARG A 1 165 ? 7.032 -14.552 -10.015 1.00 92.19 165 ARG A C 1
ATOM 1305 O O . ARG A 1 165 ? 7.111 -14.152 -8.851 1.00 92.19 165 ARG A O 1
ATOM 1312 N N . ASP A 1 166 ? 7.809 -15.507 -10.505 1.00 90.00 166 ASP A N 1
ATOM 1313 C CA . ASP A 1 166 ? 8.953 -16.024 -9.753 1.00 90.00 166 ASP A CA 1
ATOM 1314 C C . ASP A 1 166 ? 10.089 -14.983 -9.757 1.00 90.00 166 ASP A C 1
ATOM 1316 O O . ASP A 1 166 ? 10.184 -14.149 -10.659 1.00 90.00 166 ASP A O 1
ATOM 1320 N N . MET A 1 167 ? 10.988 -15.021 -8.768 1.00 78.88 167 MET A N 1
ATOM 1321 C CA . MET A 1 167 ? 12.049 -14.008 -8.615 1.00 78.88 167 MET A CA 1
ATOM 1322 C C . MET A 1 167 ? 12.929 -13.838 -9.869 1.00 78.88 167 MET A C 1
ATOM 1324 O O . MET A 1 167 ? 13.306 -12.718 -10.206 1.00 78.88 167 MET A O 1
ATOM 1328 N N . SER A 1 168 ? 13.216 -14.923 -10.595 1.00 77.56 168 SER A N 1
ATOM 1329 C CA . SER A 1 168 ? 13.965 -14.887 -11.861 1.00 77.56 168 SER A CA 1
ATOM 1330 C C . SER A 1 168 ? 13.202 -14.222 -13.006 1.00 77.56 168 SER A C 1
ATOM 1332 O O . SER A 1 168 ? 13.811 -13.561 -13.842 1.00 77.56 168 SER A O 1
ATOM 1334 N N . GLU A 1 169 ? 11.878 -14.380 -13.055 1.00 75.00 169 GLU A N 1
ATOM 1335 C CA . GLU A 1 169 ? 11.044 -13.686 -14.039 1.00 75.00 169 GLU A CA 1
ATOM 1336 C C . GLU A 1 169 ? 10.951 -12.204 -13.690 1.00 75.00 169 GLU A C 1
ATOM 1338 O O . GLU A 1 169 ? 11.095 -11.359 -14.569 1.00 75.00 169 GLU A O 1
ATOM 1343 N N . MET A 1 170 ? 10.797 -11.883 -12.402 1.00 71.44 170 MET A N 1
ATOM 1344 C CA . MET A 1 170 ? 10.746 -10.509 -11.916 1.00 71.44 170 MET A CA 1
ATOM 1345 C C . MET A 1 170 ? 12.023 -9.724 -12.260 1.00 71.44 170 MET A C 1
ATOM 1347 O O . MET A 1 170 ? 11.933 -8.596 -12.735 1.00 71.44 170 MET A O 1
ATOM 1351 N N . LEU A 1 171 ? 13.195 -10.348 -12.097 1.00 62.81 171 LEU A N 1
ATOM 1352 C CA . LEU A 1 171 ? 14.500 -9.828 -12.531 1.00 62.81 171 LEU A CA 1
ATOM 1353 C C . LEU A 1 171 ? 14.576 -9.537 -14.039 1.00 62.81 171 LEU A C 1
ATOM 1355 O O . LEU A 1 171 ? 15.326 -8.661 -14.458 1.00 62.81 171 LEU A O 1
ATOM 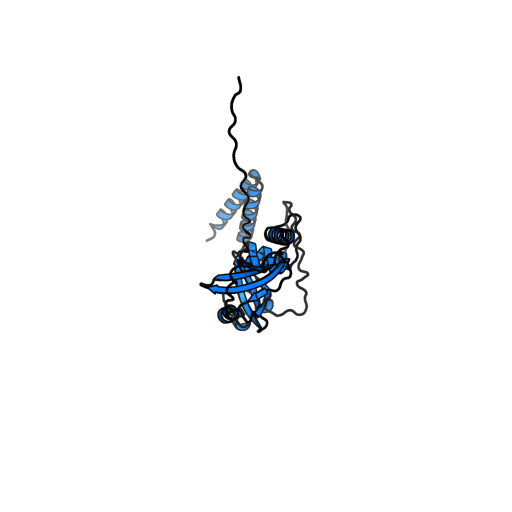1359 N N . SER A 1 172 ? 13.817 -10.271 -14.857 1.00 59.72 172 SER A N 1
ATOM 1360 C CA . SER A 1 172 ? 13.802 -10.110 -16.317 1.00 59.72 172 SER A CA 1
ATOM 1361 C C . SER A 1 172 ? 12.817 -9.050 -16.821 1.00 59.72 172 SER A C 1
ATOM 1363 O O . SER A 1 172 ? 12.824 -8.734 -18.012 1.00 59.72 172 SER A O 1
ATOM 1365 N N . ILE A 1 173 ? 11.979 -8.484 -15.941 1.00 58.34 173 ILE A N 1
ATOM 1366 C CA . ILE A 1 173 ? 11.070 -7.391 -16.297 1.00 58.34 173 ILE A CA 1
ATOM 1367 C C . ILE A 1 173 ? 11.916 -6.144 -16.574 1.00 58.34 173 ILE A C 1
ATOM 1369 O O . ILE A 1 173 ? 12.400 -5.480 -15.659 1.00 58.34 173 ILE A O 1
ATOM 1373 N N . SER A 1 174 ? 12.043 -5.791 -17.854 1.00 48.03 174 SER A N 1
ATOM 1374 C CA . SER A 1 174 ? 12.803 -4.642 -18.379 1.00 48.03 174 SER A CA 1
ATOM 1375 C C . SER A 1 174 ? 12.281 -3.259 -17.948 1.00 48.03 174 SER A C 1
ATOM 1377 O O . SER A 1 174 ? 12.700 -2.240 -18.489 1.00 48.03 174 SER A O 1
ATOM 1379 N N . GLU A 1 175 ? 11.351 -3.223 -16.997 1.00 45.47 175 GLU A N 1
ATOM 1380 C CA . GLU A 1 175 ? 10.571 -2.063 -16.554 1.00 45.47 175 GLU A CA 1
ATOM 1381 C C . GLU A 1 175 ? 10.806 -1.750 -15.063 1.00 45.47 175 GLU A C 1
ATOM 1383 O O . GLU A 1 175 ? 10.118 -0.914 -14.481 1.00 45.47 175 GLU A O 1
ATOM 1388 N N . LEU A 1 176 ? 11.819 -2.374 -14.444 1.00 52.38 176 LEU A N 1
ATOM 1389 C CA . LEU A 1 176 ? 12.343 -2.063 -13.105 1.00 52.38 176 LEU A CA 1
ATOM 1390 C C . LEU A 1 176 ? 13.066 -0.692 -13.043 1.00 52.38 176 LEU A C 1
ATOM 1392 O O . LEU A 1 176 ? 14.164 -0.584 -12.514 1.00 52.38 176 LEU A O 1
ATOM 1396 N N . GLY A 1 177 ? 12.458 0.363 -13.597 1.00 43.56 177 GLY A N 1
ATOM 1397 C CA . GLY A 1 177 ? 12.728 1.764 -13.244 1.00 43.56 177 GLY A CA 1
ATOM 1398 C C . GLY A 1 177 ? 14.188 2.231 -13.251 1.00 43.56 177 GLY A C 1
ATOM 1399 O O . GLY A 1 177 ? 14.568 3.005 -12.381 1.00 43.56 177 GLY A O 1
ATOM 1400 N N . GLY A 1 178 ? 14.993 1.784 -14.219 1.00 42.12 178 GLY A N 1
ATOM 1401 C CA . GLY A 1 178 ? 16.395 2.182 -14.355 1.00 42.12 178 GLY A CA 1
ATOM 1402 C C . GLY A 1 178 ? 17.377 1.285 -13.596 1.00 42.12 178 GLY A C 1
ATOM 1403 O O . GLY A 1 178 ? 17.645 1.488 -12.421 1.00 42.12 178 GLY A O 1
ATOM 1404 N N . GLY A 1 179 ? 17.995 0.349 -14.324 1.00 37.03 179 GLY A N 1
ATOM 1405 C CA . GLY A 1 179 ? 19.353 -0.125 -14.027 1.00 37.03 179 GLY A CA 1
ATOM 1406 C C . GLY A 1 179 ? 19.611 -0.794 -12.673 1.00 37.03 179 GLY A C 1
ATOM 1407 O O . GLY A 1 179 ? 20.752 -0.748 -12.225 1.00 37.03 179 GLY A O 1
ATOM 1408 N N . ILE A 1 180 ? 18.615 -1.423 -12.043 1.00 42.94 180 ILE A N 1
ATOM 1409 C CA . ILE A 1 180 ? 18.813 -2.143 -10.775 1.00 42.94 180 ILE A CA 1
ATOM 1410 C C . ILE A 1 180 ? 19.758 -3.333 -11.008 1.00 42.94 180 ILE A C 1
ATOM 1412 O O . ILE A 1 180 ? 19.424 -4.279 -11.726 1.00 42.94 180 ILE A O 1
ATOM 1416 N N . GLY A 1 181 ? 20.955 -3.276 -10.423 1.00 41.19 181 GLY A N 1
ATOM 1417 C CA . GLY A 1 181 ? 21.982 -4.308 -10.583 1.00 41.19 181 GLY A CA 1
ATOM 1418 C C . GLY A 1 181 ? 21.653 -5.599 -9.824 1.00 41.19 181 GLY A C 1
ATOM 1419 O O . GLY A 1 181 ? 20.925 -5.586 -8.831 1.00 41.19 181 GLY A O 1
ATOM 1420 N N . GLU A 1 182 ? 22.244 -6.729 -10.234 1.00 41.78 182 GLU A N 1
ATOM 1421 C CA . GLU A 1 182 ? 22.031 -8.035 -9.576 1.00 41.78 182 GLU A CA 1
ATOM 1422 C C . GLU A 1 182 ? 22.369 -8.029 -8.068 1.00 41.78 182 GLU A C 1
ATOM 1424 O O . GLU A 1 182 ? 21.821 -8.827 -7.304 1.00 41.78 182 GLU A O 1
ATOM 1429 N N . GLU A 1 183 ? 23.247 -7.125 -7.616 1.00 43.38 183 GLU A N 1
ATOM 1430 C CA . GLU A 1 183 ? 23.568 -6.945 -6.194 1.00 43.38 183 GLU A CA 1
ATOM 1431 C C . GLU A 1 183 ? 22.403 -6.359 -5.388 1.00 43.38 183 GLU A C 1
ATOM 1433 O O . GLU A 1 183 ? 22.113 -6.856 -4.297 1.00 43.38 183 GLU A O 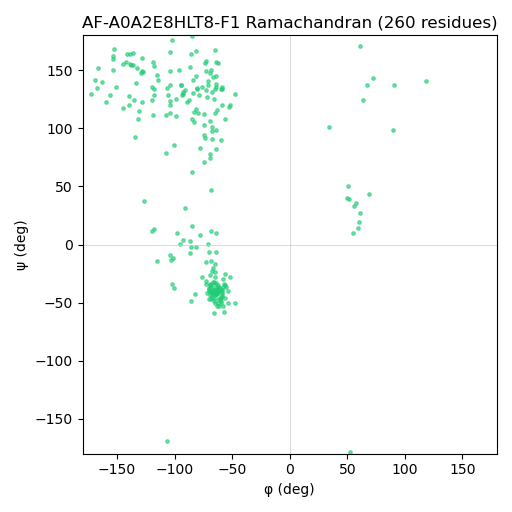1
ATOM 1438 N N . GLU A 1 184 ? 21.679 -5.376 -5.931 1.00 48.56 184 GLU A N 1
ATOM 1439 C CA . GLU A 1 184 ? 20.565 -4.728 -5.231 1.00 48.56 184 GLU A CA 1
ATOM 1440 C C . GLU A 1 184 ? 19.375 -5.674 -5.028 1.00 48.56 184 GLU A C 1
ATOM 1442 O O . GLU A 1 184 ? 18.597 -5.477 -4.097 1.00 48.56 184 GLU A O 1
ATOM 1447 N N . LEU A 1 185 ? 19.228 -6.741 -5.828 1.00 48.59 185 LEU A N 1
ATOM 1448 C CA . LEU A 1 185 ? 18.154 -7.737 -5.677 1.00 48.59 185 LEU A CA 1
ATOM 1449 C C . LEU A 1 185 ? 18.441 -8.884 -4.693 1.00 48.59 185 LEU A C 1
ATOM 1451 O O . LEU A 1 185 ? 17.541 -9.685 -4.426 1.00 48.59 185 LEU A O 1
ATOM 1455 N N . ARG A 1 186 ? 19.628 -8.952 -4.075 1.00 43.34 186 ARG A N 1
ATOM 1456 C CA . ARG A 1 186 ? 19.937 -10.009 -3.093 1.00 43.34 186 ARG A CA 1
ATOM 1457 C C . ARG A 1 186 ? 19.057 -9.946 -1.838 1.00 43.34 186 ARG A C 1
ATOM 1459 O O . ARG A 1 186 ? 18.694 -8.874 -1.351 1.00 43.34 186 ARG A O 1
ATOM 1466 N N . ALA A 1 187 ? 18.731 -11.125 -1.305 1.00 40.34 187 ALA A N 1
ATOM 1467 C CA . ALA A 1 187 ? 18.010 -11.296 -0.043 1.00 40.34 187 ALA A CA 1
ATOM 1468 C C . ALA A 1 187 ? 18.869 -10.852 1.166 1.00 40.34 187 ALA A C 1
ATOM 1470 O O . ALA A 1 187 ? 20.095 -10.956 1.103 1.00 40.34 187 ALA A O 1
ATOM 1471 N N . PRO A 1 188 ? 18.260 -10.364 2.265 1.00 39.47 188 PRO A N 1
ATOM 1472 C CA . PRO A 1 188 ? 18.999 -9.715 3.344 1.00 39.47 188 PRO A CA 1
ATOM 1473 C C . PRO A 1 188 ? 19.829 -10.694 4.185 1.00 39.47 188 PRO A C 1
ATOM 1475 O O . PRO A 1 188 ? 19.307 -11.647 4.764 1.00 39.47 188 PRO A O 1
ATOM 1478 N N . GLY A 1 189 ? 21.114 -10.373 4.321 1.00 36.56 189 GLY A N 1
ATOM 1479 C CA . GLY A 1 189 ? 22.045 -10.938 5.291 1.00 36.56 189 GLY A CA 1
ATOM 1480 C C . GLY A 1 189 ? 23.228 -9.983 5.461 1.00 36.56 189 GLY A C 1
ATOM 1481 O O . GLY A 1 189 ? 23.883 -9.658 4.481 1.00 36.56 189 GLY A O 1
ATOM 1482 N N . GLU A 1 190 ? 23.472 -9.530 6.694 1.00 36.44 190 GLU A N 1
ATOM 1483 C CA . GLU A 1 190 ? 24.601 -8.661 7.091 1.00 36.44 190 GLU A CA 1
ATOM 1484 C C . GLU A 1 190 ? 24.608 -7.200 6.588 1.00 36.44 190 GLU A C 1
ATOM 1486 O O . GLU A 1 190 ? 25.647 -6.628 6.274 1.00 36.44 190 GLU A O 1
ATOM 1491 N N . SER A 1 191 ? 23.460 -6.523 6.639 1.00 30.88 191 SER A N 1
ATOM 1492 C CA . SER A 1 191 ? 23.367 -5.165 7.220 1.00 30.88 191 SER A CA 1
ATOM 1493 C C . SER A 1 191 ? 21.904 -4.763 7.387 1.00 30.88 191 SER A C 1
ATOM 1495 O O . SER A 1 191 ? 21.056 -5.114 6.572 1.00 30.88 191 SER A O 1
ATOM 1497 N N . ASP A 1 192 ? 21.597 -4.079 8.487 1.00 32.59 192 ASP A N 1
ATOM 1498 C CA . ASP A 1 192 ? 20.252 -3.603 8.809 1.00 32.59 192 ASP A CA 1
ATOM 1499 C C . ASP A 1 192 ? 19.936 -2.308 8.030 1.00 32.59 192 ASP A C 1
ATOM 1501 O O . ASP A 1 192 ? 20.540 -1.272 8.322 1.00 32.59 192 ASP A O 1
ATOM 1505 N N . PRO A 1 193 ? 18.986 -2.306 7.069 1.00 38.34 193 PRO A N 1
ATOM 1506 C CA . PRO A 1 193 ? 18.560 -1.085 6.389 1.00 38.34 193 PRO A CA 1
ATOM 1507 C C . PRO A 1 193 ? 17.601 -0.237 7.248 1.00 38.34 193 PRO A C 1
ATOM 1509 O O . PRO A 1 193 ? 17.063 0.757 6.765 1.00 38.34 193 PRO A O 1
ATOM 1512 N N . GLY A 1 194 ? 17.394 -0.588 8.523 1.00 36.72 194 GLY A N 1
ATOM 1513 C CA . GLY A 1 194 ? 16.805 0.279 9.543 1.00 36.72 194 GLY A CA 1
ATOM 1514 C C . GLY A 1 194 ? 17.706 1.442 9.979 1.00 36.72 194 GLY A C 1
ATOM 1515 O O . GLY A 1 194 ? 17.242 2.305 10.718 1.00 36.72 194 GLY A O 1
ATOM 1516 N N . ASN A 1 195 ? 18.964 1.498 9.518 1.00 36.47 195 ASN A N 1
ATOM 1517 C CA . ASN A 1 195 ? 19.922 2.545 9.886 1.00 36.47 195 ASN A CA 1
ATOM 1518 C C . ASN A 1 195 ? 20.562 3.260 8.675 1.00 36.47 195 ASN A C 1
ATOM 1520 O O . ASN A 1 195 ? 21.737 3.637 8.711 1.00 36.47 195 ASN A O 1
ATOM 1524 N N . GLY A 1 196 ? 19.776 3.483 7.615 1.00 36.19 196 GLY A N 1
ATOM 1525 C CA . GLY A 1 196 ? 20.032 4.598 6.694 1.00 36.19 196 GLY A CA 1
ATOM 1526 C C . GLY A 1 196 ? 19.911 5.943 7.434 1.00 36.19 196 GLY A C 1
ATOM 1527 O O . GLY A 1 196 ? 19.253 5.999 8.480 1.00 36.19 196 GLY A O 1
ATOM 1528 N N . PRO A 1 197 ? 20.555 7.025 6.959 1.00 28.70 197 PRO A N 1
ATOM 1529 C CA . PRO A 1 197 ? 20.533 8.304 7.658 1.00 28.70 197 PRO A CA 1
ATOM 1530 C C . PRO A 1 197 ? 19.096 8.806 7.832 1.00 28.70 197 PRO A C 1
ATOM 1532 O O . PRO A 1 197 ? 18.290 8.785 6.903 1.00 28.70 197 PRO A O 1
ATOM 1535 N N . LEU A 1 198 ? 18.784 9.264 9.048 1.00 32.00 198 LEU A N 1
ATOM 1536 C CA . LEU A 1 198 ? 17.500 9.877 9.376 1.00 32.00 198 LEU A CA 1
ATOM 1537 C C . LEU A 1 198 ? 17.204 11.003 8.380 1.00 32.00 198 LEU A C 1
ATOM 1539 O O . LEU A 1 198 ? 17.923 12.005 8.370 1.00 32.00 198 LEU A O 1
ATOM 1543 N N . ILE A 1 199 ? 16.111 10.890 7.620 1.00 32.06 199 ILE A N 1
ATOM 1544 C CA . ILE A 1 199 ? 15.547 12.044 6.919 1.00 32.06 199 ILE A CA 1
ATOM 1545 C C . ILE A 1 199 ? 15.001 12.988 7.993 1.00 32.06 199 ILE A C 1
ATOM 1547 O O . ILE A 1 199 ? 13.849 12.893 8.424 1.00 32.06 199 ILE A O 1
ATOM 1551 N N . GLN A 1 200 ? 15.850 13.910 8.443 1.00 25.62 200 GLN A N 1
ATOM 1552 C CA . GLN A 1 200 ? 15.400 15.085 9.166 1.00 25.62 200 GLN A CA 1
ATOM 1553 C C . GLN A 1 200 ? 14.625 15.942 8.168 1.00 25.62 200 GLN A C 1
ATOM 1555 O O . GLN A 1 200 ? 15.209 16.638 7.341 1.00 25.62 200 GLN A O 1
ATOM 1560 N N . VAL A 1 201 ? 13.294 15.882 8.226 1.00 32.12 201 VAL A N 1
ATOM 1561 C CA . VAL A 1 201 ? 12.431 16.813 7.488 1.00 32.12 201 VAL A CA 1
ATOM 1562 C C . VAL A 1 201 ? 12.474 18.167 8.204 1.00 32.12 201 VAL A C 1
ATOM 1564 O O . VAL A 1 201 ? 11.524 18.585 8.871 1.00 32.12 201 VAL A O 1
ATOM 1567 N N . GLU A 1 202 ? 13.619 18.843 8.104 1.00 23.34 202 GLU A N 1
ATOM 1568 C CA . GLU A 1 202 ? 13.791 20.213 8.567 1.00 23.34 202 GLU A CA 1
ATOM 1569 C C . GLU A 1 202 ? 13.096 21.171 7.599 1.00 23.34 202 GLU A C 1
ATOM 1571 O O . GLU A 1 202 ? 13.594 21.519 6.531 1.00 23.34 202 GLU A O 1
ATOM 1576 N N . VAL A 1 203 ? 11.920 21.653 7.998 1.00 39.66 203 VAL A N 1
ATOM 1577 C CA . VAL A 1 203 ? 11.290 22.795 7.333 1.00 39.66 203 VAL A CA 1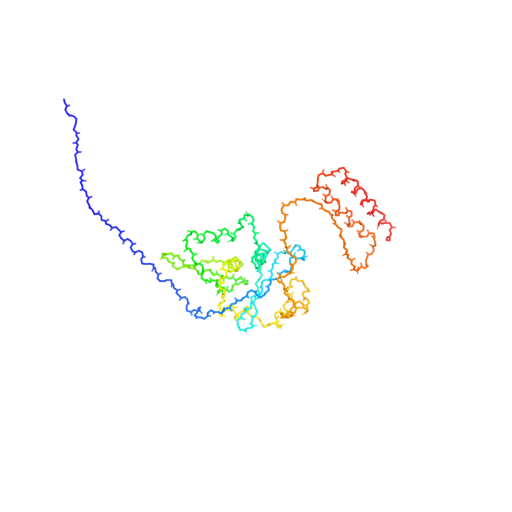
ATOM 1578 C C . VAL A 1 203 ? 11.971 24.079 7.813 1.00 39.66 203 VAL A C 1
ATOM 1580 O O . VAL A 1 203 ? 11.458 24.752 8.711 1.00 39.66 203 VAL A O 1
ATOM 1583 N N . LYS A 1 204 ? 13.117 24.431 7.213 1.00 25.11 204 LYS A N 1
ATOM 1584 C CA . LYS A 1 204 ? 13.644 25.808 7.166 1.00 25.11 204 LYS A CA 1
ATOM 1585 C C . LYS A 1 204 ? 14.716 25.981 6.090 1.00 25.11 204 LYS A C 1
ATOM 1587 O O . LYS A 1 204 ? 15.521 25.098 5.855 1.00 25.11 204 LYS A O 1
ATOM 1592 N N . GLY A 1 205 ? 14.651 27.120 5.404 1.00 27.55 205 GLY A N 1
ATOM 1593 C CA . GLY A 1 205 ? 15.347 27.334 4.140 1.00 27.55 205 GLY A CA 1
ATOM 1594 C C . GLY A 1 205 ? 16.826 27.722 4.206 1.00 27.55 205 GLY A C 1
ATOM 1595 O O . GLY A 1 205 ? 17.301 28.233 5.215 1.00 27.55 205 GLY A O 1
ATOM 1596 N N . LYS A 1 206 ? 17.411 27.599 3.006 1.00 27.88 206 LYS A N 1
ATOM 1597 C CA . LYS A 1 206 ? 18.647 28.183 2.455 1.00 27.88 206 LYS A CA 1
ATOM 1598 C C . LYS A 1 206 ? 20.008 27.756 3.035 1.00 27.88 206 LYS A C 1
ATOM 1600 O O . LYS A 1 206 ? 20.230 27.789 4.235 1.00 27.88 206 LYS A O 1
ATOM 1605 N N . GLU A 1 207 ? 20.913 27.545 2.067 1.00 26.58 207 GLU A N 1
ATOM 1606 C CA . GLU A 1 207 ? 22.390 27.517 2.129 1.00 26.58 207 GLU A CA 1
ATOM 1607 C C . GLU A 1 207 ? 23.078 26.308 2.810 1.00 26.58 207 GLU A C 1
ATOM 1609 O O . GLU A 1 207 ? 22.601 25.820 3.824 1.00 26.58 207 GLU A O 1
ATOM 1614 N N . ALA A 1 208 ? 24.235 25.794 2.344 1.00 26.17 208 ALA A N 1
ATOM 1615 C CA . ALA A 1 208 ? 24.906 25.832 1.022 1.00 26.17 208 ALA A CA 1
ATOM 1616 C C . ALA A 1 208 ? 26.163 24.902 1.014 1.00 26.17 208 ALA A C 1
ATOM 1618 O O . ALA A 1 208 ? 27.015 25.105 1.871 1.00 26.17 208 ALA A O 1
ATOM 1619 N N . VAL A 1 209 ? 26.313 24.008 0.005 1.00 28.14 209 VAL A N 1
ATOM 1620 C CA . VAL A 1 209 ? 27.536 23.206 -0.374 1.00 28.14 209 VAL A CA 1
ATOM 1621 C C . VAL A 1 209 ? 28.194 22.378 0.781 1.00 28.14 209 VAL A C 1
ATOM 1623 O O . VAL A 1 209 ? 27.580 22.294 1.840 1.00 28.14 209 VAL A O 1
ATOM 1626 N N . GLU A 1 210 ? 29.306 21.611 0.713 1.00 25.09 210 GLU A N 1
ATOM 1627 C CA . GLU A 1 210 ? 30.344 21.196 -0.281 1.00 25.09 210 GLU A CA 1
ATOM 1628 C C . GLU A 1 210 ? 30.448 19.629 -0.258 1.00 25.09 210 GLU A C 1
ATOM 1630 O O . GLU A 1 210 ? 30.413 19.044 0.822 1.00 25.09 210 GLU A O 1
ATOM 1635 N N . ASP A 1 211 ? 30.260 18.911 -1.378 1.00 27.58 211 ASP A N 1
ATOM 1636 C CA . ASP A 1 211 ? 31.239 18.160 -2.223 1.00 27.58 211 ASP A CA 1
ATOM 1637 C C . ASP A 1 211 ? 32.022 16.943 -1.648 1.00 27.58 211 ASP A C 1
ATOM 1639 O O . ASP A 1 211 ? 32.766 17.057 -0.683 1.00 27.58 211 ASP A O 1
ATOM 1643 N N . GLU A 1 212 ? 31.919 15.784 -2.329 1.00 24.81 212 GLU A N 1
ATOM 1644 C CA . GLU A 1 212 ? 33.023 15.142 -3.091 1.00 24.81 212 GLU A CA 1
ATOM 1645 C C . GLU A 1 212 ? 32.489 14.003 -3.999 1.00 24.81 212 GLU A C 1
ATOM 1647 O O . GLU A 1 212 ? 31.715 13.146 -3.567 1.00 24.81 212 GLU A O 1
ATOM 1652 N N . ALA A 1 213 ? 32.944 13.961 -5.258 1.00 27.06 213 ALA A N 1
ATOM 1653 C CA . ALA A 1 213 ? 32.669 12.897 -6.232 1.00 27.06 213 ALA A CA 1
ATOM 1654 C C . ALA A 1 213 ? 33.936 12.546 -7.040 1.00 27.06 213 ALA A C 1
ATOM 1656 O O . ALA A 1 213 ? 34.838 13.367 -7.190 1.00 27.06 213 ALA A O 1
ATOM 1657 N N . VAL A 1 214 ? 34.008 11.324 -7.582 1.00 24.69 214 VAL A N 1
ATOM 1658 C CA . VAL A 1 214 ? 35.153 10.807 -8.364 1.00 24.69 214 VAL A CA 1
ATOM 1659 C C . VAL A 1 214 ? 34.631 9.883 -9.485 1.00 24.69 214 VAL A C 1
ATOM 1661 O O . VAL A 1 214 ? 33.570 9.285 -9.319 1.00 24.69 214 VAL A O 1
ATOM 1664 N N . PRO A 1 215 ? 35.356 9.682 -10.600 1.00 34.91 215 PRO A N 1
ATOM 1665 C CA . PRO A 1 215 ? 35.491 10.636 -11.698 1.00 34.91 215 PRO A CA 1
ATOM 1666 C C . PRO A 1 215 ? 34.924 10.071 -13.021 1.00 34.91 215 PRO A C 1
ATOM 1668 O O . PRO A 1 215 ? 34.980 8.865 -13.262 1.00 34.91 215 PRO A O 1
ATOM 1671 N N . VAL A 1 216 ? 34.473 10.933 -13.939 1.00 32.94 216 VAL A N 1
ATOM 1672 C CA . VAL A 1 216 ? 34.209 10.548 -15.341 1.00 32.94 216 VAL A CA 1
ATOM 1673 C C . VAL A 1 216 ? 34.676 11.671 -16.265 1.00 32.94 216 VAL A C 1
ATOM 1675 O O . VAL A 1 216 ? 34.194 12.794 -16.162 1.00 32.94 216 VAL A O 1
ATOM 1678 N N . GLU A 1 217 ? 35.615 11.379 -17.166 1.00 39.31 217 GLU A N 1
ATOM 1679 C CA . GLU A 1 217 ? 36.160 12.375 -18.097 1.00 39.31 217 GLU A CA 1
ATOM 1680 C C . GLU A 1 217 ? 35.169 12.719 -19.218 1.00 39.31 217 GLU A C 1
ATOM 1682 O O . GLU A 1 217 ? 34.917 11.890 -20.098 1.00 39.31 217 GLU A O 1
ATOM 1687 N N . ARG A 1 218 ? 34.669 13.963 -19.204 1.00 37.59 218 ARG A N 1
ATOM 1688 C CA . ARG A 1 218 ? 34.304 14.760 -20.389 1.00 37.59 218 ARG A CA 1
ATOM 1689 C C . ARG A 1 218 ? 34.609 16.237 -20.123 1.00 37.59 218 ARG A C 1
ATOM 1691 O O . ARG A 1 218 ? 34.054 16.813 -19.196 1.00 37.59 218 ARG A O 1
ATOM 1698 N N . ASP A 1 219 ? 35.517 16.778 -20.928 1.00 39.59 219 ASP A N 1
ATOM 1699 C CA . ASP A 1 219 ? 35.724 18.183 -21.308 1.00 39.59 219 ASP A CA 1
ATOM 1700 C C . ASP A 1 219 ? 35.421 19.259 -20.241 1.00 39.59 219 ASP A C 1
ATOM 1702 O O . ASP A 1 219 ? 34.272 19.657 -20.030 1.00 39.59 219 ASP A O 1
ATOM 1706 N N . GLU A 1 220 ? 36.486 19.776 -19.607 1.00 47.34 220 GLU A N 1
ATOM 1707 C CA . GLU A 1 220 ? 36.462 20.681 -18.437 1.00 47.34 220 GLU A CA 1
ATOM 1708 C C . GLU A 1 220 ? 35.572 21.934 -18.592 1.00 47.34 220 GLU A C 1
ATOM 1710 O O . GLU A 1 220 ? 35.040 22.440 -17.601 1.00 47.34 220 GLU A O 1
ATOM 1715 N N . GLU A 1 221 ? 35.380 22.423 -19.818 1.00 48.31 221 GLU A N 1
ATOM 1716 C CA . GLU A 1 221 ? 34.555 23.595 -20.141 1.00 48.31 221 GLU A CA 1
ATOM 1717 C C . GLU A 1 221 ? 33.052 23.323 -19.934 1.00 48.31 221 GLU A C 1
ATOM 1719 O O . GLU A 1 221 ? 32.316 24.196 -19.467 1.00 48.31 221 GLU A O 1
ATOM 1724 N N . THR A 1 222 ? 32.592 22.091 -20.191 1.00 52.16 222 THR A N 1
ATOM 1725 C CA . THR A 1 222 ? 31.174 21.714 -20.036 1.00 52.16 222 THR A CA 1
ATOM 1726 C C . THR A 1 222 ? 30.733 21.737 -18.570 1.00 52.16 222 THR A C 1
ATOM 1728 O O . THR A 1 222 ? 29.672 22.271 -18.249 1.00 52.16 222 THR A O 1
ATOM 1731 N N . SER A 1 223 ? 31.593 21.256 -17.666 1.00 70.94 223 SER A N 1
ATOM 1732 C CA . SER A 1 223 ? 31.360 21.239 -16.216 1.00 70.94 223 SER A CA 1
ATOM 1733 C C . SER A 1 223 ? 31.261 22.652 -15.618 1.00 70.94 223 SER A C 1
ATOM 1735 O O . SER A 1 223 ? 30.359 22.945 -14.829 1.00 70.94 223 SER A O 1
ATOM 1737 N N . GLN A 1 224 ? 32.133 23.576 -16.043 1.00 75.31 224 GLN A N 1
ATOM 1738 C CA . GLN A 1 224 ? 32.103 24.972 -15.577 1.00 75.31 224 GLN A CA 1
ATOM 1739 C C . GLN A 1 224 ? 30.822 25.696 -16.017 1.00 75.31 224 GLN A C 1
ATOM 1741 O O . GLN A 1 224 ? 30.208 26.431 -15.239 1.00 75.31 224 GLN A O 1
ATOM 1746 N N . LEU A 1 225 ? 30.386 25.452 -17.252 1.00 82.12 225 LEU A N 1
ATOM 1747 C CA . LEU A 1 225 ? 29.182 26.040 -17.828 1.00 82.12 225 LEU A CA 1
ATOM 1748 C C . LEU A 1 225 ? 27.894 25.487 -17.187 1.00 82.12 225 LEU A C 1
ATOM 1750 O O . LEU A 1 225 ? 26.960 26.256 -16.942 1.00 82.12 225 LEU A O 1
ATOM 1754 N N . GLU A 1 226 ? 27.836 24.195 -16.847 1.00 82.25 226 GLU A N 1
ATOM 1755 C CA . GLU A 1 226 ? 26.724 23.624 -16.068 1.00 82.25 226 GLU A CA 1
ATOM 1756 C C . GLU A 1 226 ? 26.648 24.212 -14.649 1.00 82.25 226 GLU A C 1
ATOM 1758 O O . GLU A 1 226 ? 25.561 24.593 -14.200 1.00 82.25 226 GLU A O 1
ATOM 1763 N N . LEU A 1 227 ? 27.792 24.376 -13.971 1.00 83.94 227 LEU A N 1
ATOM 1764 C CA . LEU A 1 227 ? 27.862 24.976 -12.635 1.00 83.94 227 LEU A CA 1
ATOM 1765 C C . LEU A 1 227 ? 27.327 26.419 -12.624 1.00 83.94 227 LEU A C 1
ATOM 1767 O O . LEU A 1 227 ? 26.500 26.769 -11.778 1.00 83.94 227 LEU A O 1
ATOM 1771 N N . LEU A 1 228 ? 27.746 27.248 -13.586 1.00 88.56 228 LEU A N 1
ATOM 1772 C CA . LEU A 1 228 ? 27.269 28.629 -13.712 1.00 88.56 228 LEU A CA 1
ATOM 1773 C C . LEU A 1 228 ? 25.764 28.687 -14.017 1.00 88.56 228 LEU A C 1
ATOM 1775 O O . LEU A 1 228 ? 25.045 29.500 -13.431 1.00 88.56 228 LEU A O 1
ATOM 1779 N N . LYS A 1 229 ? 25.243 27.791 -14.867 1.00 90.00 229 LYS A N 1
ATOM 1780 C CA . LYS A 1 229 ? 23.795 27.696 -15.138 1.00 90.00 229 LYS A CA 1
ATOM 1781 C C . LYS A 1 229 ? 22.996 27.318 -13.888 1.00 90.00 229 LYS A C 1
ATOM 1783 O O . LYS A 1 229 ? 21.942 27.909 -13.645 1.00 90.00 229 LYS A O 1
ATOM 1788 N N . ALA A 1 230 ? 23.503 26.405 -13.058 1.00 84.31 230 ALA A N 1
ATOM 1789 C CA . ALA A 1 230 ? 22.883 26.067 -11.776 1.00 84.31 230 ALA A CA 1
ATOM 1790 C C . ALA A 1 230 ? 22.897 27.254 -10.789 1.00 84.31 230 ALA A C 1
ATOM 1792 O O . ALA A 1 230 ? 21.882 27.539 -10.144 1.00 84.31 230 ALA A O 1
ATOM 1793 N N . GLN A 1 231 ? 24.007 27.999 -10.716 1.00 90.81 231 GLN A N 1
ATOM 1794 C CA . GLN A 1 231 ? 24.112 29.221 -9.906 1.00 90.81 231 GLN A CA 1
ATOM 1795 C C . GLN A 1 231 ? 23.135 30.314 -10.368 1.00 90.81 231 GLN A C 1
ATOM 1797 O O . GLN A 1 231 ? 22.475 30.933 -9.532 1.00 90.81 231 GLN A O 1
ATOM 1802 N N . LEU A 1 232 ? 22.965 30.507 -11.681 1.00 89.31 232 LEU A N 1
ATOM 1803 C CA . LEU A 1 232 ? 22.010 31.466 -12.241 1.00 89.31 232 LEU A CA 1
ATOM 1804 C C . LEU A 1 232 ? 20.565 31.158 -11.821 1.00 89.31 232 LEU A C 1
ATOM 1806 O O . LEU A 1 232 ? 19.853 32.048 -11.352 1.00 89.31 232 LEU A O 1
ATOM 1810 N N . VAL A 1 233 ? 20.135 29.897 -11.954 1.00 86.81 233 VAL A N 1
ATOM 1811 C CA . VAL A 1 233 ? 18.787 29.453 -11.547 1.00 86.81 233 VAL A CA 1
ATOM 1812 C C . VAL A 1 233 ? 18.550 29.722 -10.061 1.00 86.81 233 VAL A C 1
ATOM 1814 O O . VAL A 1 233 ? 17.478 30.201 -9.683 1.00 86.81 233 VAL A O 1
ATOM 1817 N N . ARG A 1 234 ? 19.565 29.477 -9.224 1.00 87.31 234 ARG A N 1
ATOM 1818 C CA . ARG A 1 234 ? 19.513 29.770 -7.792 1.00 87.31 234 ARG A CA 1
ATOM 1819 C C . ARG A 1 234 ? 19.361 31.271 -7.522 1.00 87.31 234 ARG A C 1
ATOM 1821 O O . ARG A 1 234 ? 18.417 31.650 -6.841 1.00 87.31 234 ARG A O 1
ATOM 1828 N N . LEU A 1 235 ? 20.218 32.129 -8.079 1.00 89.06 235 LEU A N 1
ATOM 1829 C CA . LEU A 1 235 ? 20.166 33.582 -7.839 1.00 89.06 235 LEU A CA 1
ATOM 1830 C C . LEU A 1 235 ? 18.832 34.209 -8.279 1.00 89.06 235 LEU A C 1
ATOM 1832 O O . LEU A 1 235 ? 18.295 35.064 -7.576 1.00 89.06 235 LEU A O 1
ATOM 1836 N N . VAL A 1 236 ? 18.246 33.738 -9.385 1.00 86.50 236 VAL A N 1
ATOM 1837 C CA . VAL A 1 236 ? 16.904 34.160 -9.826 1.00 86.50 236 VAL A CA 1
ATOM 1838 C C . VAL A 1 236 ? 15.820 33.724 -8.832 1.00 86.50 236 VAL A C 1
ATOM 1840 O O . VAL A 1 236 ? 14.952 34.527 -8.494 1.00 86.50 236 VAL A O 1
ATOM 1843 N N . ALA A 1 237 ? 15.878 32.491 -8.316 1.00 81.69 237 ALA A N 1
ATOM 1844 C CA . ALA A 1 237 ? 14.954 32.007 -7.285 1.00 81.69 237 ALA A CA 1
ATOM 1845 C C . ALA A 1 237 ? 15.124 32.720 -5.926 1.00 81.69 237 ALA A C 1
ATOM 1847 O O . ALA A 1 237 ? 14.210 32.716 -5.102 1.00 81.69 237 ALA A O 1
ATOM 1848 N N . GLU A 1 238 ? 16.282 33.339 -5.691 1.00 92.88 238 GLU A N 1
ATOM 1849 C CA . GLU A 1 238 ? 16.583 34.144 -4.506 1.00 92.88 238 GLU A CA 1
ATOM 1850 C C . GLU A 1 238 ? 16.301 35.652 -4.687 1.00 92.88 238 GLU A C 1
ATOM 1852 O O . GLU A 1 238 ? 16.556 36.420 -3.762 1.00 92.88 238 GLU A O 1
ATOM 1857 N N . GLU A 1 239 ? 15.746 36.065 -5.836 1.00 91.00 239 GLU A N 1
ATOM 1858 C CA . GLU A 1 239 ? 15.482 37.463 -6.237 1.00 91.00 239 GLU A CA 1
ATOM 1859 C C . GLU A 1 239 ? 16.746 38.359 -6.325 1.00 91.00 239 GLU A C 1
ATOM 1861 O O . GLU A 1 239 ? 16.661 39.589 -6.365 1.00 91.00 239 GLU A O 1
ATOM 1866 N N . ALA A 1 240 ? 17.935 37.752 -6.427 1.00 91.50 240 ALA A N 1
ATOM 1867 C CA . ALA A 1 240 ? 19.237 38.419 -6.521 1.00 91.50 240 ALA A CA 1
ATOM 1868 C C . ALA A 1 240 ? 19.580 38.814 -7.976 1.00 91.50 240 ALA A C 1
ATOM 1870 O O . ALA A 1 240 ? 20.540 38.332 -8.580 1.00 91.50 240 ALA A O 1
ATOM 1871 N N . TYR A 1 241 ? 18.758 39.685 -8.571 1.00 86.50 241 TYR A N 1
ATOM 1872 C CA . TYR A 1 241 ? 18.796 39.974 -10.012 1.00 86.50 241 TYR A CA 1
ATOM 1873 C C . TYR A 1 241 ? 20.085 40.648 -10.522 1.00 86.50 241 TYR A C 1
ATOM 1875 O O . TYR A 1 241 ? 20.425 40.468 -11.691 1.00 86.50 241 TYR A O 1
ATOM 1883 N N . GLU A 1 242 ? 20.802 41.411 -9.689 1.00 89.12 242 GLU A N 1
ATOM 1884 C CA . GLU A 1 242 ? 22.069 42.057 -10.084 1.00 89.12 242 GLU A CA 1
ATOM 1885 C C . GLU A 1 242 ? 23.188 41.019 -10.273 1.00 89.12 242 GLU A C 1
ATOM 1887 O O . GLU A 1 242 ? 23.854 41.000 -11.307 1.00 89.12 242 GLU A O 1
ATOM 1892 N N . GLU A 1 243 ? 23.331 40.094 -9.323 1.00 88.62 243 GLU A N 1
ATOM 1893 C CA . GLU A 1 243 ? 24.302 38.994 -9.382 1.00 88.62 243 GLU A CA 1
ATOM 1894 C C . GLU A 1 243 ? 23.935 37.991 -10.487 1.00 88.62 243 GLU A C 1
ATOM 1896 O O . GLU A 1 243 ? 24.794 37.567 -11.261 1.00 88.62 243 GLU A O 1
ATOM 1901 N N . ALA A 1 244 ? 22.641 37.685 -10.647 1.00 89.06 244 ALA A N 1
ATOM 1902 C CA . ALA A 1 244 ? 22.143 36.854 -11.743 1.00 89.06 244 ALA A CA 1
ATOM 1903 C C . ALA A 1 244 ? 22.487 37.432 -13.132 1.00 89.06 244 ALA A C 1
ATOM 1905 O O . ALA A 1 244 ? 22.791 36.678 -14.056 1.00 89.06 244 ALA A O 1
ATOM 1906 N N . ALA A 1 245 ? 22.474 38.760 -13.300 1.00 91.44 245 ALA A N 1
ATOM 1907 C CA . ALA A 1 245 ? 22.870 39.387 -14.560 1.00 91.44 245 ALA A CA 1
ATOM 1908 C C . ALA A 1 245 ? 24.364 39.177 -14.868 1.00 91.44 245 ALA A C 1
ATOM 1910 O O . ALA A 1 245 ? 24.705 38.895 -16.015 1.00 91.44 245 ALA A O 1
ATOM 1911 N N . MET A 1 246 ? 25.235 39.237 -13.854 1.00 89.94 246 MET A N 1
ATOM 1912 C CA . MET A 1 246 ? 26.672 38.983 -14.019 1.00 89.94 246 MET A CA 1
ATOM 1913 C C . MET A 1 246 ? 26.958 37.528 -14.414 1.00 89.94 246 MET A C 1
ATOM 1915 O O . MET A 1 246 ? 27.693 37.295 -15.370 1.00 89.94 246 MET A O 1
ATOM 1919 N N . ILE A 1 247 ? 26.331 36.554 -13.740 1.00 89.69 247 ILE A N 1
ATOM 1920 C CA . ILE A 1 247 ? 26.491 35.127 -14.073 1.00 89.69 247 ILE A CA 1
ATOM 1921 C C . ILE A 1 247 ? 25.970 34.825 -15.488 1.00 89.69 247 ILE A C 1
ATOM 1923 O O . ILE A 1 247 ? 26.601 34.077 -16.232 1.00 89.69 247 ILE A O 1
ATOM 1927 N N . ARG A 1 248 ? 24.849 35.434 -15.906 1.00 89.94 248 ARG A N 1
ATOM 1928 C CA . ARG A 1 248 ? 24.331 35.313 -17.282 1.00 89.94 248 ARG A CA 1
ATOM 1929 C C . ARG A 1 248 ? 25.349 35.792 -18.321 1.00 89.94 248 ARG A C 1
ATOM 1931 O O . ARG A 1 248 ? 25.516 35.138 -19.350 1.00 89.94 248 ARG A O 1
ATOM 1938 N N . ASP A 1 249 ? 25.998 36.924 -18.070 1.00 91.56 249 ASP A N 1
ATOM 1939 C CA . ASP A 1 249 ? 26.952 37.503 -19.019 1.00 91.56 249 ASP A CA 1
ATOM 1940 C C . ASP A 1 249 ? 28.225 36.646 -19.113 1.00 91.56 249 ASP A C 1
ATOM 1942 O O . ASP A 1 249 ? 28.677 36.366 -20.219 1.00 91.56 249 ASP A O 1
ATOM 1946 N N . GLN A 1 250 ? 28.698 36.083 -17.995 1.00 88.19 250 GLN A N 1
ATOM 1947 C CA . GLN A 1 250 ? 29.795 35.102 -17.978 1.00 88.19 250 GLN A CA 1
ATOM 1948 C C . GLN A 1 250 ? 29.459 33.798 -18.720 1.00 88.19 250 GLN A C 1
ATOM 1950 O O . GLN A 1 250 ? 30.287 33.294 -19.474 1.00 88.19 250 GLN A O 1
ATOM 1955 N N . ILE A 1 251 ? 28.241 33.262 -18.562 1.00 90.75 251 ILE A N 1
ATOM 1956 C CA . ILE A 1 251 ? 27.780 32.105 -19.355 1.00 90.75 251 ILE A CA 1
ATOM 1957 C C . ILE A 1 251 ? 27.795 32.445 -20.850 1.00 90.75 251 ILE A C 1
ATOM 1959 O O . ILE A 1 251 ? 28.181 31.607 -21.655 1.00 90.75 251 ILE A O 1
ATOM 1963 N N . SER A 1 252 ? 27.407 33.670 -21.216 1.00 87.56 252 SER A N 1
ATOM 1964 C CA . SER A 1 252 ? 27.350 34.111 -22.615 1.00 87.56 252 SER A CA 1
ATOM 1965 C C . SER A 1 252 ? 28.742 34.266 -23.243 1.00 87.56 252 SER A C 1
ATOM 1967 O O . SER A 1 252 ? 28.899 33.978 -24.425 1.00 87.56 252 SER A O 1
ATOM 1969 N N . GLU A 1 253 ? 29.747 34.691 -22.468 1.00 86.12 253 GLU A N 1
ATOM 1970 C CA . GLU A 1 253 ? 31.152 34.724 -22.905 1.00 86.12 253 GLU A CA 1
ATOM 1971 C C . GLU A 1 253 ? 31.675 33.297 -23.158 1.00 86.12 253 GLU A C 1
ATOM 1973 O O . GLU A 1 253 ? 32.141 33.003 -24.259 1.00 86.12 253 GLU A O 1
ATOM 1978 N N . ILE A 1 254 ? 31.482 32.375 -22.205 1.00 83.38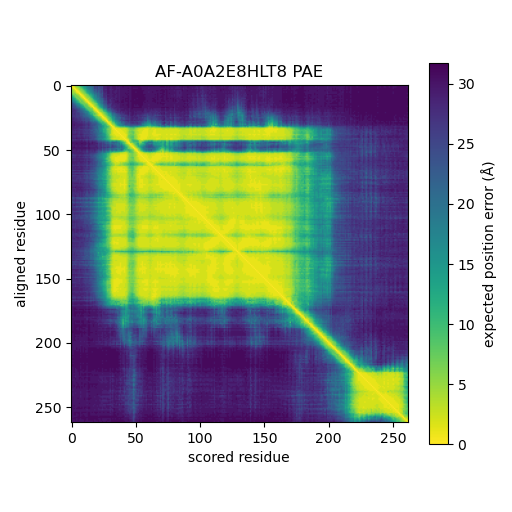 254 ILE A N 1
ATOM 1979 C CA . ILE A 1 254 ? 31.933 30.973 -22.317 1.00 83.38 254 ILE A CA 1
ATOM 1980 C C . ILE A 1 254 ? 31.204 30.224 -23.450 1.00 83.38 254 ILE A C 1
ATOM 1982 O O . ILE A 1 254 ? 31.829 29.477 -24.200 1.00 83.38 254 ILE A O 1
ATOM 1986 N N . GLU A 1 255 ? 29.897 30.452 -23.635 1.00 81.00 255 GLU A N 1
ATOM 1987 C CA . GLU A 1 255 ? 29.137 29.905 -24.773 1.00 81.00 255 GLU A CA 1
ATOM 1988 C C . GLU A 1 255 ? 29.601 30.460 -26.129 1.00 81.00 255 GLU A C 1
ATOM 1990 O O . GLU A 1 255 ? 29.397 29.800 -27.148 1.00 81.00 255 GLU A O 1
ATOM 1995 N N . SER A 1 256 ? 30.222 31.646 -26.164 1.00 75.31 256 SER A N 1
ATOM 1996 C CA . SER A 1 256 ? 30.776 32.211 -27.399 1.00 75.31 256 SER A CA 1
ATOM 1997 C C . SER A 1 256 ? 32.166 31.662 -27.732 1.00 75.31 256 SER A C 1
ATOM 1999 O O . SER A 1 256 ? 32.389 31.273 -28.880 1.00 75.31 256 SER A O 1
ATOM 2001 N N . ASP A 1 257 ? 33.055 31.526 -26.744 1.00 67.31 257 ASP A N 1
ATOM 2002 C CA . ASP A 1 257 ? 34.412 30.993 -26.948 1.00 67.31 257 ASP A CA 1
ATOM 2003 C C . ASP A 1 257 ? 34.394 29.512 -27.383 1.00 67.31 257 ASP A C 1
ATOM 2005 O O . ASP A 1 257 ? 35.178 29.103 -28.240 1.00 67.31 257 ASP A O 1
ATOM 2009 N N . GLY A 1 258 ? 33.434 28.722 -26.885 1.00 59.75 258 GLY A N 1
ATOM 2010 C CA . GLY A 1 258 ? 33.218 27.329 -27.302 1.00 59.75 258 GLY A CA 1
ATOM 2011 C C . GLY A 1 258 ? 32.644 27.143 -28.718 1.00 59.75 258 GLY A C 1
ATOM 2012 O O . GLY A 1 258 ? 32.408 26.009 -29.124 1.00 59.75 258 GLY A O 1
ATOM 2013 N N . SER A 1 259 ? 32.385 28.225 -29.467 1.00 54.66 259 SER A N 1
ATOM 2014 C CA . SER A 1 259 ? 31.827 28.165 -30.833 1.00 54.66 259 SER A CA 1
ATOM 2015 C C . SER A 1 259 ? 32.843 28.416 -31.958 1.00 54.66 259 SER A C 1
ATOM 2017 O O . SER A 1 259 ? 32.528 28.170 -33.121 1.00 54.66 259 SER A O 1
ATOM 2019 N N . ASP A 1 260 ? 34.065 28.845 -31.621 1.00 51.50 260 ASP A N 1
ATOM 2020 C CA . ASP A 1 260 ? 35.166 29.106 -32.568 1.00 51.50 260 ASP A CA 1
ATOM 2021 C C . ASP A 1 260 ? 36.175 27.927 -32.666 1.00 51.50 260 ASP A C 1
ATOM 2023 O O . ASP A 1 260 ? 37.243 28.062 -33.272 1.00 51.50 260 ASP A O 1
ATOM 2027 N N . SER A 1 261 ? 35.857 26.765 -32.075 1.00 51.41 261 SER A N 1
ATOM 2028 C CA . SER A 1 261 ? 36.749 25.595 -31.941 1.00 51.41 261 SER A CA 1
ATOM 2029 C C . SER A 1 261 ? 36.277 24.296 -32.636 1.00 51.41 261 SER A C 1
ATOM 2031 O O . SER A 1 261 ? 36.887 23.246 -32.410 1.00 51.41 261 SER A O 1
ATOM 2033 N N . GLU A 1 262 ? 35.273 24.363 -33.529 1.00 42.72 262 GLU A N 1
ATOM 2034 C CA . GLU A 1 262 ? 34.852 23.271 -34.449 1.00 42.72 262 GLU A CA 1
ATOM 2035 C C . GLU A 1 262 ? 35.385 23.422 -35.896 1.00 42.72 262 GLU A C 1
ATOM 2037 O O . GLU A 1 262 ? 35.297 24.531 -36.473 1.00 42.72 262 GLU A O 1
#

Radius of gyration: 29.54 Å; Cα contacts (8 Å, |Δi|>4): 283; chains: 1; bounding box: 105×61×58 Å

Foldseek 3Di:
DDDDDDDDDDDDDDDDPPPPPDDPDPPPPQQPDWWFKDQPDKDDDPPPPDDQWIWTWIATPVQWIFTDIDGPVLSVLLVCLLLVPDDPDDDDLSVVVVVCVVQVKDFAEKEFEDQDPNAIWIWTFIDGPPDTDTHTDGVSSRSSNCSNNVHTYTYGPVSCVVRIDHLVVVVVPPPRPDDDDPVNSDDDDPDDPSDDPDPPPDPDDDDDDDDDDDDDDDDPLVVVLVVLVVVLVVCVVVVVVVVSVVSVVVSVVSVVVVVVPD

Solvent-accessible surface area (backbone atoms only — not comparable to full-atom values): 16480 Å² total; per-residue (Å²): 138,88,85,87,82,88,86,88,79,92,82,84,88,78,88,83,81,76,77,76,73,73,74,78,78,79,76,65,80,82,64,78,59,64,43,54,38,43,80,71,48,68,34,67,66,99,81,69,72,96,57,76,53,18,42,36,32,34,34,37,86,84,67,28,36,31,81,41,79,36,49,36,73,56,37,54,47,38,52,40,40,73,70,65,67,84,66,102,59,78,50,76,66,52,48,50,50,57,49,31,57,75,68,52,38,46,72,62,32,32,37,39,61,41,66,54,94,94,40,66,39,21,29,36,40,35,33,44,93,87,53,74,50,75,46,82,40,51,52,58,64,42,52,36,48,28,52,68,67,74,37,55,40,30,31,22,59,68,34,49,68,72,54,40,30,48,69,73,57,56,73,63,46,95,74,64,80,72,84,76,51,80,74,79,72,57,81,93,77,94,73,72,82,90,69,61,81,80,83,74,85,70,92,73,84,84,88,80,93,85,91,89,88,84,88,81,97,69,64,76,67,60,57,55,51,52,52,47,54,55,50,31,57,48,28,55,77,69,70,39,59,71,62,26,51,52,46,50,51,52,51,52,52,54,62,51,64,70,65,78,77,124

pLDDT: mean 73.05, std 26.2, range [23.34, 98.62]

Secondary structure (DSSP, 8-state):
-PPPPP---------------PPPP---GGGSSPEEEEEEEEES-TTSS--SEEEEEEEETTS-EEEEEEEHHHHHHHHHHHTT---SS--HHHHHHHHHHHTT-EEEEEEEEEEETTEEEEEEEEE-SS-EEEEEE-HHHHHHHHHHHT--EEE-HHHHHHH-B-HHHHHH-TTSTTT--TTTTPPP-S--GGGSPP---------------------HHHHHHHHHHHHHHHHHHTT-HHHHHHHHHHHHHHHHHTTS--

Sequence (262 aa):
MFGNKPARKTAVCGGLTAKGRLAPVKKSKKNEHLIPVQIWRIYPYPEVAPQENFLVVLKGEDEKFVPVSIGFPEGQYLVMAKQQVSFPRPLTHNLIQDLLEKIKGQVHQLVIHTLKDETFHAYLLIQTQDEVFYLDCRPSDGMILATLMAIPIFMSPEVMAEAGRDMSEMLSISELGGGIGEEELRAPGESDPGNGPLIQVEVKGKEAVEDEAVPVERDEETSQLELLKAQLVRLVAEEAYEEAAMIRDQISEIESDGSDSE

Nearest PDB structures (foldseek):
  1vjl-assembly1_B  TM=9.018E-01  e=2.120E-13  Thermotoga maritima
  1sj5-assembly1_B  TM=9.029E-01  e=3.584E-13  Thermotoga maritima
  1vjl-assembly1_A  TM=8.676E-01  e=1.780E-13  Thermotoga maritima
  1sj5-assembly1_A  TM=8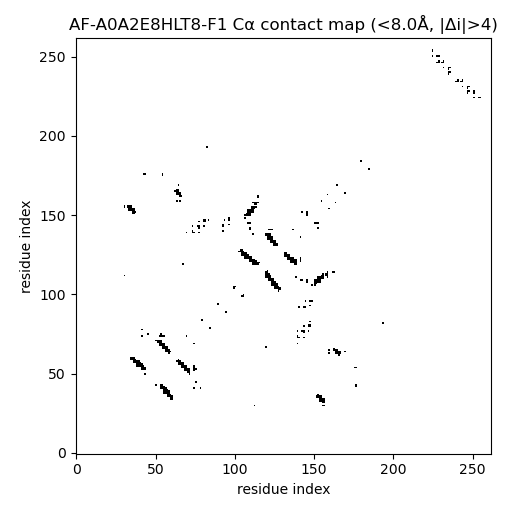.682E-01  e=3.800E-13  Thermotoga maritima
  5gw1-assembly1_B  TM=3.699E-01  e=5.722E+00  Homo sapiens

Mean predicted aligned error: 18.36 Å